Protein AF-A0A4P6PHB7-F1 (afdb_monomer_lite)

Foldseek 3Di:
DDDDDDDDDDPPPPPPPPVPDPAAAEEEDEDPPADDQPLLLVLLLSLLLQCCCCQLQVHHYDYVLVVGDDDDQQHFYWYWDADHPVQQFIWIWTAHDDPGTDGDGDGFHRPDSVSSNLSSNVSSVVVSPDPPDDDGDDAAAAAADDDDDFLVVLVNRLVRLVRHCSVPNDLVSLLSLLLSLLVNLQLCVPPPTSSSSNSLSSSLNSLSVQCVVPVLALSSLQSNLNSCLSVVVLVSSVVSNVSSVVSDDPDDDLCSVLSVCLSVLVLVVLLVCLQDPRPCNLVSLSSSLVSCQPPPDLVVLVVSQVSGPDRNLSRVNSLVSQLVSDDPVSVVVSVVSVVVSVVVVCVVCVLPDPPDPPVVNPD

Sequence (363 aa):
MTRILTTASIIISLNICCAALPQPVLLLDQQTDGPAIPLLQREIARQAVAQVFRDDLGYLCRDRALGAPAESPADLTVRFEFGQPSEHSLSVNLTGGPKGRETWNAVLETGNYLLLLEQACTEAANLATPRKSSGYPEKLPGQAAADSPRLTDLIDLLRTAHAEHLQNPSADSYALLIRGYAHLGQRCAHTWSASSKVYQARSLVYAQRFLREHPDSADALYLRAYALGLCGLHQLALNDLEAGKALQRKEPPSWMQPLECLLKFDTDALIETANSEHPQCVTAGLMAMMTLEYTPFDSRIFETYDRLNTKPDENLRVLALLNEAGGVRAMHKTTMEGLEQMKLMLRNDLLNHDLLPLRLQTY

Radius of gyration: 24.68 Å; chains: 1; bounding box: 93×58×70 Å

Structure (mmCIF, N/CA/C/O backbone):
data_AF-A0A4P6PHB7-F1
#
_entry.id   AF-A0A4P6PHB7-F1
#
loop_
_atom_site.group_PDB
_atom_site.id
_atom_site.type_symbol
_atom_site.label_atom_id
_atom_site.label_alt_id
_atom_site.label_comp_id
_atom_site.label_asym_id
_atom_site.label_entity_id
_atom_site.label_seq_id
_atom_site.pdbx_PDB_ins_code
_atom_site.Cartn_x
_atom_site.Cartn_y
_atom_site.Cartn_z
_atom_site.occupancy
_atom_site.B_iso_or_equiv
_atom_site.auth_seq_id
_atom_site.auth_comp_id
_atom_site.auth_asym_id
_atom_site.auth_atom_id
_atom_site.pdbx_PDB_model_num
ATOM 1 N N . MET A 1 1 ? -62.770 37.266 45.886 1.00 40.12 1 MET A N 1
ATOM 2 C CA . MET A 1 1 ? -62.736 37.521 44.430 1.00 40.12 1 MET A CA 1
ATOM 3 C C . MET A 1 1 ? -61.425 38.238 44.107 1.00 40.12 1 MET A C 1
ATOM 5 O O . MET A 1 1 ? -61.393 39.450 43.996 1.00 40.12 1 MET A O 1
ATOM 9 N N . THR A 1 2 ? -60.283 37.609 44.385 1.00 38.34 2 THR A N 1
ATOM 10 C CA . THR A 1 2 ? -59.498 36.709 43.509 1.00 38.34 2 THR A CA 1
ATOM 11 C C . THR A 1 2 ? -58.784 37.478 42.391 1.00 38.34 2 THR A C 1
ATOM 13 O O . THR A 1 2 ? -59.303 37.636 41.293 1.00 38.34 2 THR A O 1
ATOM 16 N N . ARG A 1 3 ? -57.583 37.973 42.722 1.00 34.91 3 ARG A N 1
ATOM 17 C CA . ARG A 1 3 ? -56.569 38.479 41.788 1.00 34.91 3 ARG A CA 1
ATOM 18 C C . ARG A 1 3 ? -55.841 37.281 41.171 1.00 34.91 3 ARG A C 1
ATOM 20 O O . ARG A 1 3 ? -55.340 36.443 41.913 1.00 34.91 3 ARG A O 1
ATOM 27 N N . ILE A 1 4 ? -55.771 37.222 39.845 1.00 38.28 4 ILE A N 1
ATOM 28 C CA . ILE A 1 4 ? -54.947 36.264 39.101 1.00 38.28 4 ILE A CA 1
ATOM 29 C C . ILE A 1 4 ? -53.644 36.987 38.747 1.00 38.28 4 ILE A C 1
ATOM 31 O O . ILE A 1 4 ? -53.646 37.927 37.958 1.00 38.28 4 ILE A O 1
ATOM 35 N N . LEU A 1 5 ? -52.549 36.579 39.388 1.00 34.53 5 LEU A N 1
ATOM 36 C CA . LEU A 1 5 ? -51.184 36.924 39.001 1.00 34.53 5 LEU A CA 1
ATOM 37 C C . LEU A 1 5 ? -50.714 35.860 38.005 1.00 34.53 5 LEU A C 1
ATOM 39 O O . LEU A 1 5 ? -50.552 34.698 38.365 1.00 34.53 5 LEU A O 1
ATOM 43 N N . THR A 1 6 ? -50.534 36.254 36.749 1.00 34.66 6 THR A N 1
ATOM 44 C CA . THR A 1 6 ? -49.901 35.452 35.698 1.00 34.66 6 THR A CA 1
ATOM 45 C C . THR A 1 6 ? -48.388 35.439 35.894 1.00 34.66 6 THR A C 1
ATOM 47 O O . THR A 1 6 ? -47.710 36.438 35.665 1.00 34.66 6 THR A O 1
ATOM 50 N N . THR A 1 7 ? -47.860 34.293 36.312 1.00 33.47 7 THR A N 1
ATOM 51 C CA . THR A 1 7 ? -46.433 33.962 36.327 1.00 33.47 7 THR A CA 1
ATOM 52 C C . THR A 1 7 ? -45.993 33.618 34.903 1.00 33.47 7 THR A C 1
ATOM 54 O O . THR A 1 7 ? -46.298 32.544 34.391 1.00 33.47 7 THR A O 1
ATOM 57 N N . ALA A 1 8 ? -45.293 34.538 34.239 1.00 31.09 8 ALA A N 1
ATOM 58 C CA . ALA A 1 8 ? -44.571 34.249 33.006 1.00 31.09 8 ALA A CA 1
ATOM 59 C C . ALA A 1 8 ? -43.215 33.625 33.370 1.00 31.09 8 ALA A C 1
ATOM 61 O O . ALA A 1 8 ? -42.299 34.322 33.805 1.00 31.09 8 ALA A O 1
ATOM 62 N N . SER A 1 9 ? -43.095 32.304 33.225 1.00 30.59 9 SER A N 1
ATOM 63 C CA . SER A 1 9 ? -41.809 31.611 33.303 1.00 30.59 9 SER A CA 1
ATOM 64 C C . SER A 1 9 ? -40.986 31.927 32.059 1.00 30.59 9 SER A C 1
ATOM 66 O O . SER A 1 9 ? -41.220 31.393 30.978 1.00 30.59 9 SER A O 1
ATOM 68 N N . ILE A 1 10 ? -40.006 32.806 32.232 1.00 30.11 10 ILE A N 1
ATOM 69 C CA . ILE A 1 10 ? -38.895 33.000 31.309 1.00 30.11 10 ILE A CA 1
ATOM 70 C C . ILE A 1 10 ? -38.017 31.739 31.394 1.00 30.11 10 ILE A C 1
ATOM 72 O O . ILE A 1 10 ? -37.286 31.545 32.363 1.00 30.11 10 ILE A O 1
ATOM 76 N N . ILE A 1 11 ? -38.104 30.862 30.392 1.00 31.72 11 ILE A N 1
ATOM 77 C CA . ILE A 1 11 ? -37.112 29.806 30.162 1.00 31.72 11 ILE A CA 1
ATOM 78 C C . ILE A 1 11 ? -35.935 30.479 29.452 1.00 31.72 11 ILE A C 1
ATOM 80 O O . ILE A 1 11 ? -35.955 30.681 28.241 1.00 31.72 11 ILE A O 1
ATOM 84 N N . ILE A 1 12 ? -34.919 30.878 30.219 1.00 31.94 12 ILE A N 1
ATOM 85 C CA . ILE A 1 12 ? -33.598 31.187 29.666 1.00 31.94 12 ILE A CA 1
ATOM 86 C C . ILE A 1 12 ? -33.004 29.853 29.214 1.00 31.94 12 ILE A C 1
ATOM 88 O O . ILE A 1 12 ? -32.558 29.048 30.031 1.00 31.94 12 ILE A O 1
ATOM 92 N N . SER A 1 13 ? -33.019 29.611 27.904 1.00 33.81 13 SER A N 1
ATOM 93 C CA . SER A 1 13 ? -32.174 28.614 27.253 1.00 33.81 13 SER A CA 1
ATOM 94 C C . SER A 1 13 ? -30.716 29.034 27.429 1.00 33.81 13 SER A C 1
ATOM 96 O O . SER A 1 13 ? -30.132 29.714 26.589 1.00 33.81 13 SER A O 1
ATOM 98 N N . LEU A 1 14 ? -30.127 28.648 28.559 1.00 32.50 14 LEU A N 1
ATOM 99 C CA . LEU A 1 14 ? -28.685 28.583 28.732 1.00 32.50 14 LEU A CA 1
ATOM 100 C C . LEU A 1 14 ? -28.171 27.489 27.785 1.00 32.50 14 LEU A C 1
ATOM 102 O O . LEU A 1 14 ? -28.025 26.331 28.168 1.00 32.50 14 LEU A O 1
ATOM 106 N N . ASN A 1 15 ? -27.906 27.870 26.532 1.00 35.28 15 ASN A N 1
ATOM 107 C CA . ASN A 1 15 ? -26.909 27.208 25.696 1.00 35.28 15 ASN A CA 1
ATOM 108 C C . ASN A 1 15 ? -25.568 27.390 26.409 1.00 35.28 15 ASN A C 1
ATOM 110 O O . ASN A 1 15 ? -24.796 28.303 26.118 1.00 35.28 15 ASN A O 1
ATOM 114 N N . ILE A 1 16 ? -25.326 26.556 27.419 1.00 36.53 16 ILE A N 1
ATOM 115 C CA . ILE A 1 16 ? -23.987 26.339 27.934 1.00 36.53 16 ILE A CA 1
ATOM 116 C C . ILE A 1 16 ? -23.240 25.764 26.741 1.00 36.53 16 ILE A C 1
ATOM 118 O O . ILE A 1 16 ? -23.482 24.627 26.339 1.00 36.53 16 ILE A O 1
ATOM 122 N N . CYS A 1 17 ? -22.376 26.580 26.140 1.00 32.56 17 CYS A N 1
ATOM 123 C CA . CYS A 1 17 ? -21.281 26.107 25.317 1.00 32.56 17 CYS A CA 1
ATOM 124 C C . CYS A 1 17 ? -20.461 25.156 26.196 1.00 32.56 17 CYS A C 1
ATOM 126 O O . CYS A 1 17 ? -19.497 25.570 26.837 1.00 32.56 17 CYS A O 1
ATOM 128 N N . CYS A 1 18 ? -20.878 23.892 26.289 1.00 35.22 18 CYS A N 1
ATOM 129 C CA . CYS A 1 18 ? -20.004 22.813 26.693 1.00 35.22 18 CYS A CA 1
ATOM 130 C C . CYS A 1 18 ? -18.879 22.857 25.671 1.00 35.22 18 CYS A C 1
ATOM 132 O O . CYS A 1 18 ? -19.067 22.427 24.535 1.00 35.22 18 CYS A O 1
ATOM 134 N N . ALA A 1 19 ? -17.757 23.476 26.041 1.00 41.97 19 ALA A N 1
ATOM 135 C CA . ALA A 1 19 ? -16.533 23.375 25.275 1.00 41.97 19 ALA A CA 1
ATOM 136 C C . ALA A 1 19 ? -16.352 21.885 24.997 1.00 41.97 19 ALA A C 1
ATOM 138 O O . ALA A 1 19 ? -16.271 21.100 25.947 1.00 41.97 19 ALA A O 1
ATOM 139 N N . ALA A 1 20 ? -16.448 21.498 23.721 1.00 53.69 20 ALA A N 1
ATOM 140 C CA . ALA A 1 20 ? -16.337 20.109 23.321 1.00 53.69 20 ALA A CA 1
ATOM 141 C C . ALA A 1 20 ? -15.050 19.590 23.955 1.00 53.69 20 ALA A C 1
ATOM 143 O O . ALA A 1 20 ? -13.974 20.140 23.704 1.00 53.69 20 ALA A O 1
ATOM 144 N N . LEU A 1 21 ? -15.180 18.621 24.866 1.00 53.44 21 LEU A N 1
ATOM 145 C CA . LEU A 1 21 ? -14.009 18.015 25.478 1.00 53.44 21 LEU A CA 1
ATOM 146 C C . LEU A 1 21 ? -13.101 17.559 24.330 1.00 53.44 21 LEU A C 1
ATOM 148 O O . LEU A 1 21 ? -13.623 17.007 23.353 1.00 53.44 21 LEU A O 1
ATOM 152 N N . PRO A 1 22 ? -11.788 17.837 24.398 1.00 64.19 22 PRO A N 1
ATOM 153 C CA . PRO A 1 22 ? -10.874 17.461 23.333 1.00 64.19 22 PRO A CA 1
ATOM 154 C C . PRO A 1 22 ? -11.062 15.972 23.050 1.00 64.19 22 PRO A C 1
ATOM 156 O O . PRO A 1 22 ? -11.022 15.152 23.972 1.00 64.19 22 PRO A O 1
ATOM 159 N N . GLN A 1 23 ? -11.363 15.642 21.792 1.00 65.44 23 GLN A N 1
ATOM 160 C CA . GLN A 1 23 ? -11.572 14.255 21.404 1.00 65.44 23 GLN A CA 1
ATOM 161 C C . GLN A 1 23 ? -10.286 13.477 21.702 1.00 65.44 23 GLN A C 1
ATOM 163 O O . GLN A 1 23 ? -9.207 13.957 21.341 1.00 65.44 23 GLN A O 1
ATOM 168 N N . PRO A 1 24 ? -10.371 12.312 22.366 1.00 67.00 24 PRO A N 1
ATOM 169 C CA . PRO A 1 24 ? -9.192 11.505 22.627 1.00 67.00 24 PRO A CA 1
ATOM 170 C C . PRO A 1 24 ? -8.552 11.121 21.294 1.00 67.00 24 PRO A C 1
ATOM 172 O O . PRO A 1 24 ? -9.220 10.597 20.399 1.00 67.00 24 PRO A O 1
ATOM 175 N N . VAL A 1 25 ? -7.259 11.393 21.163 1.00 76.50 25 VAL A N 1
ATOM 176 C CA . VAL A 1 25 ? -6.477 11.011 19.992 1.00 76.50 25 VAL A CA 1
ATOM 177 C C . VAL A 1 25 ? -5.800 9.676 20.285 1.00 76.50 25 VAL A C 1
ATOM 179 O O . VAL A 1 25 ? -5.267 9.455 21.372 1.00 76.50 25 VAL A O 1
ATOM 182 N N . LEU A 1 26 ? -5.849 8.761 19.322 1.00 78.25 26 LEU A N 1
ATOM 183 C CA . LEU A 1 26 ? -5.101 7.515 19.355 1.00 78.25 26 LEU A CA 1
ATOM 184 C C . LEU A 1 26 ? -3.686 7.770 18.835 1.00 78.25 26 LEU A C 1
ATOM 186 O O . LEU A 1 26 ? -3.511 8.057 17.651 1.00 78.25 26 LEU A O 1
ATOM 190 N N . LEU A 1 27 ? -2.676 7.619 19.685 1.00 78.69 27 LEU A N 1
ATOM 191 C CA . LEU A 1 27 ? -1.278 7.632 19.276 1.00 78.69 27 LEU A CA 1
ATOM 192 C C . LEU A 1 27 ? -0.792 6.199 19.052 1.00 78.69 27 LEU A C 1
ATOM 194 O O . LEU A 1 27 ? -0.760 5.382 19.972 1.00 78.69 27 LEU A O 1
ATOM 198 N N . LEU A 1 28 ? -0.372 5.902 17.826 1.00 78.38 28 LEU A N 1
ATOM 199 C CA . LEU A 1 28 ? 0.294 4.645 17.502 1.00 78.38 28 LEU A CA 1
ATOM 200 C C . LEU A 1 28 ? 1.796 4.816 17.738 1.00 78.38 28 LEU A C 1
ATOM 202 O O . LEU A 1 28 ? 2.489 5.390 16.890 1.00 78.38 28 LEU A O 1
ATOM 206 N N . ASP A 1 29 ? 2.287 4.332 18.877 1.00 76.62 29 ASP A N 1
ATOM 207 C CA . ASP A 1 29 ? 3.700 4.430 19.236 1.00 76.62 29 ASP A CA 1
ATOM 208 C C . ASP A 1 29 ? 4.457 3.148 18.865 1.00 76.62 29 ASP A C 1
ATOM 210 O O . ASP A 1 29 ? 3.932 2.036 18.958 1.00 76.62 29 ASP A O 1
ATOM 214 N N . GLN A 1 30 ? 5.706 3.305 18.430 1.00 67.38 30 GLN A N 1
ATOM 215 C CA . GLN A 1 30 ? 6.606 2.181 18.187 1.00 67.38 30 GLN A CA 1
ATOM 216 C C . GLN A 1 30 ? 7.539 2.053 19.387 1.00 67.38 30 GLN A C 1
ATOM 218 O O . GLN A 1 30 ? 8.432 2.880 19.562 1.00 67.38 30 GLN A O 1
ATOM 223 N N . GLN A 1 31 ? 7.375 0.992 20.176 1.00 62.97 31 GLN A N 1
ATOM 224 C CA . GLN A 1 31 ? 8.433 0.550 21.076 1.00 62.97 31 GLN A CA 1
ATOM 225 C C . GLN A 1 31 ? 9.232 -0.548 20.364 1.00 62.97 31 GLN A C 1
ATOM 227 O O . GLN A 1 31 ? 8.667 -1.497 19.824 1.00 62.97 31 GLN A O 1
ATOM 232 N N . THR A 1 32 ? 10.548 -0.365 20.279 1.00 60.12 32 THR A N 1
ATOM 233 C CA . THR A 1 32 ? 11.461 -1.216 19.496 1.00 60.12 32 THR A CA 1
ATOM 234 C C . THR A 1 32 ? 12.239 -2.211 20.350 1.00 60.12 32 THR A C 1
ATOM 236 O O . THR A 1 32 ? 13.193 -2.813 19.862 1.00 60.12 32 THR A O 1
ATOM 239 N N . ASP A 1 33 ? 11.862 -2.385 21.614 1.00 57.00 33 ASP A N 1
ATOM 240 C CA . ASP A 1 33 ? 12.540 -3.310 22.515 1.00 57.00 33 ASP A CA 1
ATOM 241 C C . ASP A 1 33 ? 12.060 -4.736 22.207 1.00 57.00 33 ASP A C 1
ATOM 243 O O . ASP A 1 33 ? 11.100 -5.229 22.792 1.00 57.00 33 ASP A O 1
ATOM 247 N N . GLY A 1 34 ? 12.674 -5.376 21.211 1.00 62.56 34 GLY A N 1
ATOM 248 C CA . GLY A 1 34 ? 12.302 -6.718 20.772 1.00 62.56 34 GLY A CA 1
ATOM 249 C C . GLY A 1 34 ? 13.158 -7.233 19.613 1.00 62.56 34 GLY A C 1
ATOM 250 O O . GLY A 1 34 ? 13.955 -6.487 19.037 1.00 62.56 34 GLY A O 1
ATOM 251 N N . PRO A 1 35 ? 13.032 -8.523 19.266 1.00 64.44 35 PRO A N 1
ATOM 252 C CA . PRO A 1 35 ? 13.722 -9.100 18.119 1.00 64.44 35 PRO A CA 1
ATOM 253 C C . PRO A 1 35 ? 13.310 -8.432 16.801 1.00 64.44 35 PRO A C 1
ATOM 255 O O . PRO A 1 35 ? 12.213 -7.890 16.663 1.00 64.44 35 PRO A O 1
ATOM 258 N N . ALA A 1 36 ? 14.197 -8.499 15.807 1.00 76.94 36 ALA A N 1
ATOM 259 C CA . ALA A 1 36 ? 13.991 -7.881 14.502 1.00 76.94 36 ALA A CA 1
ATOM 260 C C . ALA A 1 36 ? 12.892 -8.603 13.697 1.00 76.94 36 ALA A C 1
ATOM 262 O O . ALA A 1 36 ? 13.168 -9.514 12.919 1.00 76.94 36 ALA A O 1
ATOM 263 N N . ILE A 1 37 ? 11.639 -8.186 13.871 1.00 80.94 37 ILE A N 1
ATOM 264 C CA . ILE A 1 37 ? 10.527 -8.563 12.990 1.00 80.94 37 ILE A CA 1
ATOM 265 C C . ILE A 1 37 ? 10.564 -7.673 11.739 1.00 80.94 37 ILE A C 1
ATOM 267 O O . ILE A 1 37 ? 10.807 -6.465 11.860 1.00 80.94 37 ILE A O 1
ATOM 271 N N . PRO A 1 38 ? 10.313 -8.224 10.534 1.00 89.06 38 PRO A N 1
ATOM 272 C CA . PRO A 1 38 ? 10.188 -7.435 9.317 1.00 89.06 38 PRO A CA 1
ATOM 273 C C . PRO A 1 38 ? 9.238 -6.250 9.494 1.00 89.06 38 PRO A C 1
ATOM 275 O O . PRO A 1 38 ? 8.096 -6.399 9.930 1.00 89.06 38 PRO A O 1
ATOM 278 N N . LEU A 1 39 ? 9.698 -5.061 9.100 1.00 90.25 39 LEU A N 1
ATOM 279 C CA . LEU A 1 39 ? 8.968 -3.811 9.311 1.00 90.25 39 LEU A CA 1
ATOM 280 C C . LEU A 1 39 ? 7.526 -3.869 8.781 1.00 90.25 39 LEU A C 1
ATOM 282 O O . LEU A 1 39 ? 6.613 -3.415 9.458 1.00 90.25 39 LEU A O 1
ATOM 286 N N . LEU A 1 40 ? 7.300 -4.479 7.612 1.00 93.44 40 LEU A N 1
ATOM 287 C CA . LEU A 1 40 ? 5.956 -4.609 7.040 1.00 93.44 40 LEU A CA 1
ATOM 288 C C . LEU A 1 40 ? 5.001 -5.408 7.942 1.00 93.44 40 LEU A C 1
ATOM 290 O O . LEU A 1 40 ? 3.851 -5.016 8.089 1.00 93.44 40 LEU A O 1
ATOM 294 N N . GLN A 1 41 ? 5.464 -6.489 8.576 1.00 91.12 41 GLN A N 1
ATOM 295 C CA . GLN A 1 41 ? 4.635 -7.310 9.468 1.00 91.12 41 GLN A CA 1
ATOM 296 C C . GLN A 1 41 ? 4.203 -6.528 10.708 1.00 91.12 41 GLN A C 1
ATOM 298 O O . GLN A 1 41 ? 3.026 -6.531 11.071 1.00 91.12 41 GLN A O 1
ATOM 303 N N . ARG A 1 42 ? 5.142 -5.787 11.306 1.00 89.00 42 ARG A N 1
ATOM 304 C CA . ARG A 1 42 ? 4.844 -4.845 12.390 1.00 89.00 42 ARG A CA 1
ATOM 305 C C . ARG A 1 42 ? 3.788 -3.828 11.963 1.00 89.00 42 ARG A C 1
ATOM 307 O O . ARG A 1 42 ? 2.842 -3.568 12.706 1.00 89.00 42 ARG A O 1
ATOM 314 N N . GLU A 1 43 ? 3.948 -3.257 10.773 1.00 92.94 43 GLU A N 1
ATOM 315 C CA . GLU A 1 43 ? 3.024 -2.247 10.273 1.00 92.94 43 GLU A CA 1
ATOM 316 C C . GLU A 1 43 ? 1.637 -2.812 9.949 1.00 92.94 43 GLU A C 1
ATOM 318 O O . GLU A 1 43 ? 0.656 -2.132 10.230 1.00 92.94 43 GLU A O 1
ATOM 323 N N . ILE A 1 44 ? 1.515 -4.050 9.456 1.00 93.81 44 ILE A N 1
ATOM 324 C CA . ILE A 1 44 ? 0.213 -4.702 9.211 1.00 93.81 44 ILE A CA 1
ATOM 325 C C . ILE A 1 44 ? -0.629 -4.718 10.485 1.00 93.81 44 ILE A C 1
ATOM 327 O O . ILE A 1 44 ? -1.756 -4.225 10.490 1.00 93.81 44 ILE A O 1
ATOM 331 N N . ALA A 1 45 ? -0.074 -5.221 11.584 1.00 89.69 45 ALA A N 1
ATOM 332 C CA . ALA A 1 45 ? -0.825 -5.309 12.825 1.00 89.69 45 ALA A CA 1
ATOM 333 C C . ALA A 1 45 ? -1.141 -3.934 13.425 1.00 89.69 45 ALA A C 1
ATOM 335 O O . ALA A 1 45 ? -2.250 -3.695 13.906 1.00 89.69 45 ALA A O 1
ATOM 336 N N . ARG A 1 46 ? -0.192 -2.996 13.338 1.00 90.50 46 ARG A N 1
ATOM 337 C CA . ARG A 1 46 ? -0.400 -1.625 13.805 1.00 90.50 46 ARG A CA 1
ATOM 338 C C . ARG A 1 46 ? -1.503 -0.913 13.033 1.00 90.50 46 ARG A C 1
ATOM 340 O O . ARG A 1 46 ? -2.352 -0.262 13.641 1.00 90.50 46 ARG A O 1
ATOM 347 N N . GLN A 1 47 ? -1.511 -1.054 11.710 1.00 94.19 47 GLN A N 1
ATOM 348 C CA . GLN A 1 47 ? -2.528 -0.445 10.859 1.00 94.19 47 GLN A CA 1
ATOM 349 C C . GLN A 1 47 ? -3.886 -1.140 10.981 1.00 94.19 47 GLN A C 1
ATOM 351 O O . GLN A 1 47 ? -4.894 -0.448 10.894 1.00 94.19 47 GLN A O 1
ATOM 356 N N . ALA A 1 48 ? -3.940 -2.445 11.269 1.00 93.44 48 ALA A N 1
ATOM 357 C CA . ALA A 1 48 ? -5.197 -3.136 11.565 1.00 93.44 48 ALA A CA 1
ATOM 358 C C . ALA A 1 48 ? -5.905 -2.527 12.783 1.00 93.44 48 ALA A C 1
ATOM 360 O O . ALA A 1 48 ? -7.084 -2.181 12.710 1.00 93.44 48 ALA A O 1
ATOM 361 N N . VAL A 1 49 ? -5.163 -2.302 13.873 1.00 89.56 49 VAL A N 1
ATOM 362 C CA . VAL A 1 49 ? -5.687 -1.629 15.071 1.00 89.56 49 VAL A CA 1
ATOM 363 C C . VAL A 1 49 ? -6.079 -0.187 14.751 1.00 89.56 49 VAL A C 1
ATOM 365 O O . VAL A 1 49 ? -7.206 0.219 15.021 1.00 89.56 49 VAL A O 1
ATOM 368 N N . ALA A 1 50 ? -5.182 0.579 14.123 1.00 90.31 50 ALA A N 1
ATOM 369 C CA . ALA A 1 50 ? -5.438 1.972 13.754 1.00 90.31 50 ALA A CA 1
ATOM 370 C C . ALA A 1 50 ? -6.721 2.143 12.935 1.00 90.31 50 ALA A C 1
ATOM 372 O O . ALA A 1 50 ? -7.496 3.068 13.169 1.00 90.31 50 ALA A O 1
ATOM 373 N N . GLN A 1 51 ? -6.938 1.246 11.975 1.00 92.06 51 GLN A N 1
ATOM 374 C CA . GLN A 1 51 ? -8.088 1.297 11.094 1.00 92.06 51 GLN A CA 1
ATOM 375 C C . GLN A 1 51 ? -9.386 1.030 11.848 1.00 92.06 51 GLN A C 1
ATOM 377 O O . GLN A 1 51 ? -10.353 1.740 11.618 1.00 92.06 51 GLN A O 1
ATOM 382 N N . VAL A 1 52 ? -9.414 0.078 12.780 1.00 90.56 52 VAL A N 1
ATOM 383 C CA . VAL A 1 52 ? -10.607 -0.162 13.604 1.00 90.56 52 VAL A CA 1
ATOM 384 C C . VAL A 1 52 ? -10.926 1.042 14.488 1.00 90.56 52 VAL A C 1
ATOM 386 O O . VAL A 1 52 ? -12.061 1.515 14.520 1.00 90.56 52 VAL A O 1
ATOM 389 N N . PHE A 1 53 ? -9.923 1.595 15.172 1.00 86.38 53 PHE A N 1
ATOM 390 C CA . PHE A 1 53 ? -10.135 2.770 16.017 1.00 86.38 53 PHE A CA 1
ATOM 391 C C . PHE A 1 53 ? -10.639 3.975 15.225 1.00 86.38 53 PHE A C 1
ATOM 393 O O . PHE A 1 53 ? -11.538 4.680 15.681 1.00 86.38 53 PHE A O 1
ATOM 400 N N . ARG A 1 54 ? -10.083 4.206 14.036 1.00 88.75 54 ARG A N 1
ATOM 401 C CA . ARG A 1 54 ? -10.501 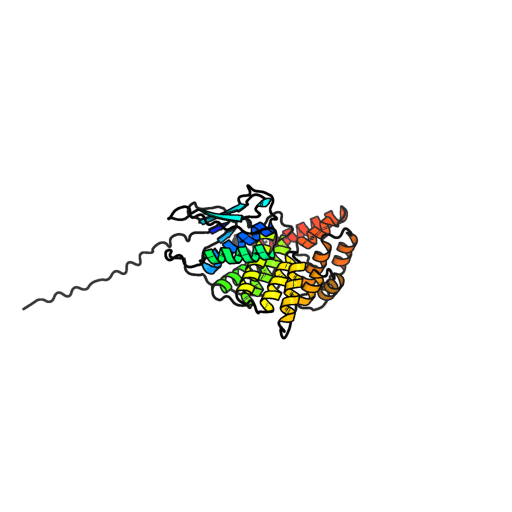5.307 13.171 1.00 88.75 54 ARG A CA 1
ATOM 402 C C . ARG A 1 54 ? -11.873 5.063 12.552 1.00 88.75 54 ARG A C 1
ATOM 404 O O . ARG A 1 54 ? -12.745 5.921 12.655 1.00 88.75 54 ARG A O 1
ATOM 411 N N . ASP A 1 55 ? -12.052 3.919 11.904 1.00 89.25 55 ASP A N 1
ATOM 412 C CA . ASP A 1 55 ? -13.169 3.693 10.991 1.00 89.25 55 ASP A CA 1
ATOM 413 C C . ASP A 1 55 ? -14.428 3.207 11.721 1.00 89.25 55 ASP A C 1
ATOM 415 O O . ASP A 1 55 ? -15.545 3.613 11.376 1.00 89.25 55 ASP A O 1
ATOM 419 N N . ASP A 1 56 ? -14.245 2.401 12.770 1.00 87.12 56 ASP A N 1
ATOM 420 C CA . ASP A 1 56 ? -15.347 1.768 13.499 1.00 87.12 56 ASP A CA 1
ATOM 421 C C . ASP A 1 56 ? -15.668 2.514 14.800 1.00 87.12 56 ASP A C 1
ATOM 423 O O . ASP A 1 56 ? -16.833 2.619 15.181 1.00 87.12 56 ASP A O 1
ATOM 427 N N . LEU A 1 57 ? -14.649 3.071 15.465 1.00 83.31 57 LEU A N 1
ATOM 428 C CA . LEU A 1 57 ? -14.799 3.757 16.755 1.00 83.31 57 LEU A CA 1
ATOM 429 C C . LEU A 1 57 ? -14.720 5.293 16.669 1.00 83.31 57 LEU A C 1
ATOM 431 O O . LEU A 1 57 ? -14.931 5.969 17.676 1.00 83.31 57 LEU A O 1
ATOM 435 N N . GLY A 1 58 ? -14.426 5.853 15.491 1.00 81.94 58 GLY A N 1
ATOM 436 C CA . GLY A 1 58 ? -14.425 7.301 15.250 1.00 81.94 58 GLY A CA 1
ATOM 437 C C . GLY A 1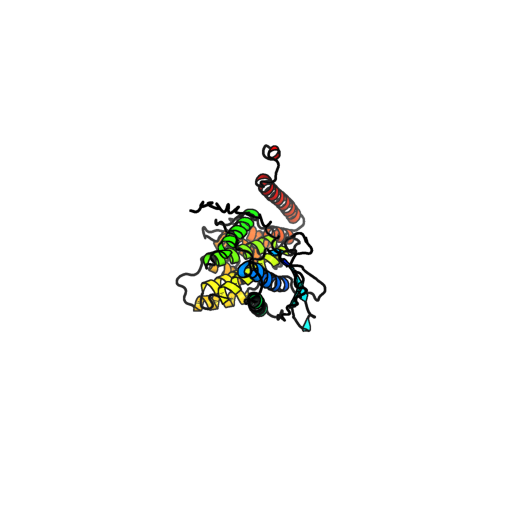 58 ? -13.276 8.074 15.908 1.00 81.94 58 GLY A C 1
ATOM 438 O O . GLY A 1 58 ? -13.365 9.292 16.049 1.00 81.94 58 GLY A O 1
ATOM 439 N N . TYR A 1 59 ? -12.198 7.407 16.330 1.00 82.38 59 TYR A N 1
ATOM 440 C CA . TYR A 1 59 ? -11.045 8.085 16.925 1.00 82.38 59 TYR A CA 1
ATOM 441 C C . TYR A 1 59 ? -10.211 8.813 15.874 1.00 82.38 59 TYR A C 1
ATOM 443 O O . TYR A 1 59 ? -9.879 8.278 14.812 1.00 82.38 59 TYR A O 1
ATOM 451 N N . LEU A 1 60 ? -9.735 10.002 16.239 1.00 82.50 60 LEU A N 1
ATOM 452 C CA . LEU A 1 60 ? -8.625 10.628 15.534 1.00 82.50 60 LEU A CA 1
ATOM 453 C C . LEU A 1 60 ? -7.364 9.802 15.783 1.00 82.50 60 LEU A C 1
ATOM 455 O O . LEU A 1 60 ? -6.938 9.652 16.922 1.00 82.50 60 LEU A O 1
ATOM 459 N N . CYS A 1 61 ? -6.759 9.272 14.725 1.00 86.25 61 CYS A N 1
ATOM 460 C CA . CYS A 1 61 ? -5.546 8.466 14.831 1.00 86.25 61 CYS A CA 1
ATOM 461 C C . CYS A 1 61 ? -4.327 9.256 14.352 1.00 86.25 61 CYS A C 1
ATOM 463 O O . CYS A 1 61 ? -4.302 9.764 13.229 1.00 86.25 61 CYS A O 1
ATOM 465 N N . ARG A 1 62 ? -3.294 9.322 15.193 1.00 85.44 62 ARG A N 1
ATOM 466 C CA . ARG A 1 62 ? -1.975 9.870 14.878 1.00 85.44 62 ARG A CA 1
ATOM 467 C C . ARG A 1 62 ? -0.955 8.750 14.795 1.00 85.44 62 ARG A C 1
ATOM 469 O O . ARG A 1 62 ? -0.891 7.849 15.630 1.00 85.44 62 ARG A O 1
ATOM 476 N N . ASP A 1 63 ? -0.137 8.834 13.760 1.00 87.62 63 ASP A N 1
ATOM 477 C CA . ASP A 1 63 ? 0.804 7.792 13.399 1.00 87.62 63 ASP A CA 1
ATOM 478 C C . ASP A 1 63 ? 2.237 8.322 13.511 1.00 87.62 63 ASP A C 1
ATOM 480 O O . ASP A 1 63 ? 2.693 9.093 12.664 1.00 87.62 63 ASP A O 1
ATOM 484 N N . ARG A 1 64 ? 2.956 7.903 14.559 1.00 86.31 64 ARG A N 1
ATOM 485 C CA . ARG A 1 64 ? 4.330 8.359 14.800 1.00 86.31 64 ARG A CA 1
ATOM 486 C C . ARG A 1 64 ? 5.297 7.921 13.698 1.00 86.31 64 ARG A C 1
ATOM 488 O O . ARG A 1 64 ? 6.232 8.652 13.386 1.00 86.31 64 ARG A O 1
ATOM 495 N N . ALA A 1 65 ? 5.054 6.774 13.061 1.00 85.25 65 ALA A N 1
ATOM 496 C CA . ALA A 1 65 ? 5.870 6.303 11.942 1.00 85.25 65 ALA A CA 1
ATOM 497 C C . ALA A 1 65 ? 5.700 7.174 10.682 1.00 85.25 65 ALA A C 1
ATOM 499 O O . ALA A 1 65 ? 6.548 7.131 9.794 1.00 85.25 65 ALA A O 1
ATOM 500 N N . LEU A 1 66 ? 4.640 7.992 10.630 1.00 86.06 66 LEU A N 1
ATOM 501 C CA . LEU A 1 66 ? 4.423 9.035 9.623 1.00 86.06 66 LEU A CA 1
ATOM 502 C C . LEU A 1 66 ? 4.876 10.431 10.088 1.00 86.06 66 LEU A C 1
ATOM 504 O O . LEU A 1 66 ? 4.537 11.423 9.449 1.00 86.06 66 LEU A O 1
ATOM 508 N N . GLY A 1 67 ? 5.620 10.529 11.194 1.00 82.69 67 GLY A N 1
ATOM 509 C CA . GLY A 1 67 ? 6.138 11.797 11.711 1.00 82.69 67 GLY A CA 1
ATOM 510 C C . GLY A 1 67 ? 5.119 12.638 12.485 1.00 82.69 67 GLY A C 1
ATOM 511 O O . GLY A 1 67 ? 5.378 13.814 12.732 1.00 82.69 67 GLY A O 1
ATOM 512 N N . ALA A 1 68 ? 3.971 12.072 12.880 1.00 81.50 68 ALA A N 1
ATOM 513 C CA . ALA A 1 68 ? 3.030 12.791 13.735 1.00 81.50 68 ALA A CA 1
ATOM 514 C C . ALA A 1 68 ? 3.682 13.109 15.101 1.00 81.50 68 ALA A C 1
ATOM 516 O O . ALA A 1 68 ? 4.290 12.213 15.700 1.00 81.50 68 ALA A O 1
ATOM 517 N N . PRO A 1 69 ? 3.567 14.352 15.608 1.00 77.81 69 PRO A N 1
ATOM 518 C CA . PRO A 1 69 ? 4.154 14.729 16.888 1.00 77.81 69 PRO A CA 1
ATOM 519 C C . PRO A 1 69 ? 3.476 13.976 18.039 1.00 77.81 69 PRO A C 1
ATOM 521 O O . PRO A 1 69 ? 2.264 13.744 18.020 1.00 77.81 69 PRO A O 1
ATOM 524 N N . ALA A 1 70 ? 4.269 13.602 19.044 1.00 66.56 70 ALA A N 1
ATOM 525 C CA . ALA A 1 70 ? 3.775 13.008 20.282 1.00 66.56 70 ALA A CA 1
ATOM 526 C C . ALA A 1 70 ? 3.300 14.127 21.215 1.00 66.56 70 ALA A C 1
ATOM 528 O O . ALA A 1 70 ? 4.132 14.907 21.670 1.00 66.56 70 ALA A O 1
ATOM 529 N N . GLU A 1 71 ? 2.001 14.229 21.504 1.00 67.44 71 GLU A N 1
ATOM 530 C CA . GLU A 1 71 ? 1.477 15.280 22.386 1.00 67.44 71 GLU A CA 1
ATOM 531 C C . GLU A 1 71 ? 0.280 14.808 23.223 1.00 67.44 71 GLU A C 1
ATOM 533 O O . GLU A 1 71 ? -0.413 13.880 22.850 1.00 67.44 71 GLU A O 1
ATOM 538 N N . SER A 1 72 ? 0.065 15.498 24.348 1.00 62.91 72 SER A N 1
ATOM 539 C CA . SER A 1 72 ? -0.981 15.338 25.372 1.00 62.91 72 SER A CA 1
ATOM 540 C C . SER A 1 72 ? -0.998 14.024 26.190 1.00 62.91 72 SER A C 1
ATOM 542 O O . SER A 1 72 ? -1.246 12.946 25.659 1.00 62.91 72 SER A O 1
ATOM 544 N N . PRO A 1 73 ? -0.868 14.085 27.535 1.00 60.16 73 PRO A N 1
ATOM 545 C CA . PRO A 1 73 ? -1.047 12.921 28.417 1.00 60.16 73 PRO A CA 1
ATOM 546 C C . PRO A 1 73 ? -2.488 12.371 28.450 1.00 60.16 73 PRO A C 1
ATOM 548 O O . PRO A 1 73 ? -2.737 11.366 29.114 1.00 60.16 73 PRO A O 1
ATOM 551 N N . ALA A 1 74 ? -3.439 13.026 27.772 1.00 61.06 74 ALA A N 1
ATOM 552 C CA . ALA A 1 74 ? -4.819 12.563 27.634 1.00 61.06 74 ALA A CA 1
ATOM 553 C C . ALA A 1 74 ? -5.029 11.575 26.466 1.00 61.06 74 ALA A C 1
ATOM 555 O O . ALA A 1 74 ? -6.109 10.990 26.366 1.00 61.06 74 ALA A O 1
ATOM 556 N N . ASP A 1 75 ? -4.025 11.385 25.608 1.00 68.81 75 ASP A N 1
ATOM 557 C CA . ASP A 1 75 ? -4.136 10.554 24.410 1.00 68.81 75 ASP A CA 1
ATOM 558 C C . ASP A 1 75 ? -4.104 9.055 24.742 1.00 68.81 75 ASP A C 1
ATOM 560 O O . ASP A 1 75 ? -3.413 8.592 25.657 1.00 68.81 75 ASP A O 1
ATOM 564 N N . LEU A 1 76 ? -4.861 8.269 23.974 1.00 72.06 76 LEU A N 1
ATOM 565 C CA . LEU A 1 76 ? -4.827 6.815 24.053 1.00 72.06 76 LEU A CA 1
ATOM 566 C C . LEU A 1 76 ? -3.598 6.328 23.285 1.00 72.06 76 LEU A C 1
ATOM 568 O O . LEU A 1 76 ? -3.555 6.389 22.061 1.00 72.06 76 LEU A O 1
ATOM 572 N N . THR A 1 77 ? -2.589 5.838 23.994 1.00 74.19 77 THR A N 1
ATOM 573 C CA . THR A 1 77 ? -1.377 5.301 23.372 1.00 74.19 77 THR A CA 1
ATOM 574 C C . THR A 1 77 ? -1.513 3.800 23.172 1.00 74.19 77 THR A C 1
ATOM 576 O O . THR A 1 77 ? -1.653 3.051 24.142 1.00 74.19 77 THR A O 1
ATOM 579 N N . VAL A 1 78 ? -1.416 3.356 21.921 1.00 73.44 78 VAL A N 1
ATOM 580 C CA . VAL A 1 78 ? -1.282 1.940 21.575 1.00 73.44 78 VAL A CA 1
ATOM 581 C C . VAL A 1 78 ? 0.196 1.602 21.517 1.00 73.44 78 VAL A C 1
ATOM 583 O O . VAL A 1 78 ? 0.921 2.136 20.674 1.00 73.44 78 VAL A O 1
ATOM 586 N N . ARG A 1 79 ? 0.642 0.719 22.409 1.00 76.62 79 ARG A N 1
ATOM 587 C CA . ARG A 1 79 ? 2.003 0.186 22.401 1.00 76.62 79 ARG A CA 1
ATOM 588 C C . ARG A 1 79 ? 2.004 -1.230 21.871 1.00 76.62 79 ARG A C 1
ATOM 590 O O . ARG A 1 79 ? 1.236 -2.070 22.324 1.00 76.62 79 ARG A O 1
ATOM 597 N N . PHE A 1 80 ? 2.910 -1.476 20.943 1.00 73.25 80 PHE A N 1
ATOM 598 C CA . PHE A 1 80 ? 3.125 -2.777 20.339 1.00 73.25 80 PHE A CA 1
ATOM 599 C C . PHE A 1 80 ? 4.361 -3.398 20.980 1.00 73.25 80 PHE A C 1
ATOM 601 O O . PHE A 1 80 ? 5.455 -2.851 20.858 1.00 73.25 80 PHE A O 1
ATOM 608 N N . GLU A 1 81 ? 4.168 -4.505 21.688 1.00 74.69 81 GLU A N 1
ATOM 609 C CA . GLU A 1 81 ? 5.237 -5.296 22.287 1.00 74.69 81 GLU A CA 1
ATOM 610 C C . GLU A 1 81 ? 5.402 -6.574 21.469 1.00 74.69 81 GLU A C 1
ATOM 612 O O . GLU A 1 81 ? 4.470 -7.365 21.303 1.00 74.69 81 GLU A O 1
ATOM 617 N N . PHE A 1 82 ? 6.598 -6.759 20.924 1.00 69.44 82 PHE A N 1
ATOM 618 C CA . PHE A 1 82 ? 6.930 -7.920 20.115 1.00 69.44 82 PHE A CA 1
ATOM 619 C C . PHE A 1 82 ? 7.622 -8.959 20.992 1.00 69.44 82 PHE A C 1
ATOM 621 O O . PHE A 1 82 ? 8.653 -8.675 21.604 1.00 69.44 82 PHE A O 1
ATOM 628 N N . GLY A 1 83 ? 7.031 -10.153 21.062 1.00 68.06 83 GLY A N 1
ATOM 629 C CA . GLY A 1 83 ? 7.585 -11.285 21.799 1.00 68.06 83 GLY A CA 1
ATOM 630 C C . GLY A 1 83 ? 8.901 -11.784 21.200 1.00 68.06 83 GLY A C 1
ATOM 631 O O . GLY A 1 83 ? 9.366 -11.301 20.167 1.00 68.06 83 GLY A O 1
ATOM 632 N N . GLN A 1 84 ? 9.511 -12.774 21.853 1.00 68.31 84 GLN A N 1
ATOM 633 C CA . GLN A 1 84 ? 10.736 -13.414 21.362 1.00 68.31 84 GLN A CA 1
ATOM 634 C C . GLN A 1 84 ? 10.522 -14.025 19.961 1.00 68.31 84 GLN A C 1
ATOM 636 O O . GLN A 1 84 ? 9.402 -14.429 19.638 1.00 68.31 84 GLN A O 1
ATOM 641 N N . PRO A 1 85 ? 11.577 -14.155 19.125 1.00 58.81 85 PRO A N 1
ATOM 642 C CA . PRO A 1 85 ? 11.427 -14.618 17.743 1.00 58.81 85 PRO A CA 1
ATOM 643 C C . PRO A 1 85 ? 10.756 -15.991 17.642 1.00 58.81 85 PRO A C 1
ATOM 645 O O . PRO A 1 85 ? 10.061 -16.255 16.673 1.00 58.81 85 PRO A O 1
ATOM 648 N N . SER A 1 86 ? 10.953 -16.853 18.645 1.00 58.88 86 SER A N 1
ATOM 649 C CA . SER A 1 86 ? 10.375 -18.198 18.711 1.00 58.88 86 SER A CA 1
ATOM 650 C C . SER A 1 86 ? 8.869 -18.222 18.963 1.00 58.88 86 SER A C 1
ATOM 652 O O . SER A 1 86 ? 8.225 -19.217 18.656 1.00 58.88 86 SER A O 1
ATOM 654 N N . GLU A 1 87 ? 8.315 -17.163 19.552 1.00 63.97 87 GLU A N 1
ATOM 655 C CA . GLU A 1 87 ? 6.891 -17.085 19.896 1.00 63.97 87 GLU A CA 1
ATOM 656 C C . GLU A 1 87 ? 6.089 -16.354 18.822 1.00 63.97 87 GLU A C 1
ATOM 658 O O . GLU A 1 87 ? 4.866 -16.453 18.802 1.00 63.97 87 GLU A O 1
ATOM 663 N N . HIS A 1 88 ? 6.772 -15.641 17.915 1.00 63.19 88 HIS A N 1
ATOM 664 C CA . HIS A 1 88 ? 6.190 -14.913 16.788 1.00 63.19 88 HIS A CA 1
ATOM 665 C C . HIS A 1 88 ? 5.044 -13.956 17.149 1.00 63.19 88 HIS A C 1
ATOM 667 O O . HIS A 1 88 ? 4.430 -13.430 16.229 1.00 63.19 88 HIS A O 1
ATOM 673 N N . SER A 1 89 ? 4.810 -13.690 18.437 1.00 66.12 89 SER A N 1
ATOM 674 C CA . SER A 1 89 ? 3.618 -13.059 18.992 1.00 66.12 89 SER A CA 1
ATOM 675 C C . SER A 1 89 ? 3.730 -11.540 19.072 1.00 66.12 89 SER A C 1
ATOM 677 O O . SER A 1 89 ? 4.769 -11.006 19.466 1.00 66.12 89 SER A O 1
ATOM 679 N N . LEU A 1 90 ? 2.628 -10.841 18.805 1.00 64.69 90 LEU A N 1
ATOM 680 C CA . LEU A 1 90 ? 2.503 -9.396 18.990 1.00 64.69 90 LEU A CA 1
ATOM 681 C C . LEU A 1 90 ? 1.425 -9.057 20.020 1.00 64.69 90 LEU A C 1
ATOM 683 O O . LEU A 1 90 ? 0.246 -9.221 19.720 1.00 64.69 90 LEU A O 1
ATOM 687 N N . SER A 1 91 ? 1.831 -8.506 21.167 1.00 67.50 91 SER A N 1
ATOM 688 C CA . SER A 1 91 ? 0.927 -7.929 22.167 1.00 67.50 91 SER A CA 1
ATOM 689 C C . SER A 1 91 ? 0.704 -6.437 21.905 1.00 67.50 91 SER A C 1
ATOM 691 O O . SER A 1 91 ? 1.603 -5.711 21.476 1.00 67.50 91 SER A O 1
ATOM 693 N N . VAL A 1 92 ? -0.512 -5.957 22.155 1.00 65.00 92 VAL A N 1
ATOM 694 C CA . VAL A 1 92 ? -0.934 -4.591 21.835 1.00 65.00 92 VAL A CA 1
ATOM 695 C C . VAL A 1 92 ? -1.571 -3.962 23.069 1.00 65.00 92 VAL A C 1
ATOM 697 O O . VAL A 1 92 ? -2.776 -4.021 23.303 1.00 65.00 92 VAL A O 1
ATOM 700 N N . ASN A 1 93 ? -0.739 -3.306 23.864 1.00 67.75 93 ASN A N 1
ATOM 701 C CA . ASN A 1 93 ? -1.143 -2.662 25.099 1.00 67.75 93 ASN A CA 1
ATOM 702 C C . ASN A 1 93 ? -1.800 -1.302 24.821 1.00 67.75 93 ASN A C 1
ATOM 704 O O . ASN A 1 93 ? -1.151 -0.384 24.317 1.00 67.75 93 ASN A O 1
ATOM 708 N N . LEU A 1 94 ? -3.060 -1.132 25.225 1.00 67.25 94 LEU A N 1
ATOM 709 C CA . LEU A 1 94 ? -3.738 0.163 25.200 1.00 67.25 94 LEU A CA 1
ATOM 710 C C . LEU A 1 94 ? -3.505 0.881 26.540 1.00 67.25 94 LEU A C 1
ATOM 712 O O . LEU A 1 94 ? -3.921 0.450 27.613 1.00 67.25 94 LEU A O 1
ATOM 716 N N . THR A 1 95 ? -2.776 1.990 26.502 1.00 67.50 95 THR A N 1
ATOM 717 C CA . THR A 1 95 ? -2.431 2.781 27.690 1.00 67.50 95 THR A CA 1
ATOM 718 C C . THR A 1 95 ? -2.991 4.190 27.555 1.00 67.50 95 THR A C 1
ATOM 720 O O . THR A 1 95 ? -2.639 4.898 26.621 1.00 67.50 95 THR A O 1
ATOM 723 N N . GLY A 1 96 ? -3.860 4.609 28.477 1.00 65.00 96 GLY A N 1
ATOM 724 C CA . GLY A 1 96 ? -4.445 5.956 28.487 1.00 65.00 96 GLY A CA 1
ATOM 725 C C . GLY A 1 96 ? -5.962 5.945 28.686 1.00 65.00 96 GLY A C 1
ATOM 726 O O . GLY A 1 96 ? -6.599 4.897 28.633 1.00 65.00 96 GLY A O 1
ATOM 727 N N . GLY A 1 97 ? -6.538 7.121 28.938 1.00 61.53 97 GLY A N 1
ATOM 728 C CA . GLY A 1 97 ? -7.973 7.308 29.174 1.00 61.53 97 GLY A CA 1
ATOM 729 C C . GLY A 1 97 ? -8.383 7.398 30.658 1.00 61.53 97 GLY A C 1
ATOM 730 O O . GLY A 1 97 ? -7.660 6.956 31.553 1.00 61.53 97 GLY A O 1
ATOM 731 N N . PRO A 1 98 ? -9.569 7.969 30.952 1.00 54.53 98 PRO A N 1
ATOM 732 C CA . PRO A 1 98 ? -9.995 8.334 32.310 1.00 54.53 98 PRO A CA 1
ATOM 733 C C . PRO A 1 98 ? -10.254 7.150 33.258 1.00 54.53 98 PRO A C 1
ATOM 735 O O . PRO A 1 98 ? -10.441 7.366 34.453 1.00 54.53 98 PRO A O 1
ATOM 738 N N . LYS A 1 99 ? -10.288 5.908 32.756 1.00 57.62 99 LYS A N 1
ATOM 739 C CA . LYS A 1 99 ? -10.626 4.700 33.535 1.00 57.62 99 LYS A CA 1
ATOM 740 C C . LYS A 1 99 ? -9.437 3.769 33.823 1.00 57.62 99 LYS A C 1
ATOM 742 O O . LYS A 1 99 ? -9.645 2.685 34.359 1.00 57.62 99 LYS A O 1
ATOM 747 N N . GLY A 1 100 ? -8.205 4.202 33.549 1.00 58.12 100 GLY A N 1
ATOM 748 C CA . GLY A 1 100 ? -6.998 3.416 33.823 1.00 58.12 100 GLY A CA 1
ATOM 749 C C . GLY A 1 100 ? -6.570 2.504 32.669 1.00 58.12 100 GLY A C 1
ATOM 750 O O . GLY A 1 100 ? -7.209 2.447 31.624 1.00 58.12 100 GLY A O 1
ATOM 751 N N . ARG A 1 101 ? -5.420 1.845 32.860 1.00 60.91 101 ARG A N 1
ATOM 752 C CA . ARG A 1 101 ? -4.716 1.018 31.868 1.00 60.91 101 ARG A CA 1
ATOM 753 C C . ARG A 1 101 ? -5.545 -0.212 31.514 1.00 60.91 101 ARG A C 1
ATOM 755 O O . ARG A 1 101 ? -5.764 -1.058 32.377 1.00 60.91 101 ARG A O 1
ATOM 762 N N . GLU A 1 102 ? -5.955 -0.329 30.258 1.00 63.88 102 GLU A N 1
ATOM 763 C CA . GLU A 1 102 ? -6.613 -1.530 29.765 1.00 63.88 102 GLU A CA 1
ATOM 764 C C . GLU A 1 102 ? -5.684 -2.277 28.812 1.00 63.88 102 GLU A C 1
ATOM 766 O O . GLU A 1 102 ? -5.463 -1.877 27.675 1.00 63.88 102 GLU A O 1
ATOM 771 N N . THR A 1 103 ? -5.115 -3.380 29.282 1.00 64.75 103 THR A N 1
ATOM 772 C CA . THR A 1 103 ? -4.249 -4.203 28.443 1.00 64.75 103 THR A CA 1
ATOM 773 C C . THR A 1 103 ? -5.098 -5.127 27.580 1.00 64.75 103 THR A C 1
ATOM 775 O O . THR A 1 103 ? -5.804 -5.994 28.094 1.00 64.75 103 THR A O 1
ATOM 778 N N . TRP A 1 104 ? -4.996 -4.959 26.264 1.00 69.19 104 TRP A N 1
ATOM 779 C CA . TRP A 1 104 ? -5.414 -5.968 25.306 1.00 69.19 104 TRP A CA 1
ATOM 780 C C . TRP A 1 104 ? -4.189 -6.796 24.902 1.00 69.19 104 TRP A C 1
ATOM 782 O O . TRP A 1 104 ? -3.095 -6.270 24.735 1.00 69.19 104 TRP A O 1
ATOM 792 N N . ASN A 1 105 ? -4.348 -8.110 24.805 1.00 72.81 105 ASN A N 1
ATOM 793 C CA . ASN A 1 105 ? -3.278 -9.011 24.397 1.00 72.81 105 ASN A CA 1
ATOM 794 C C . ASN A 1 105 ? -3.829 -9.900 23.289 1.00 72.81 105 ASN A C 1
ATOM 796 O O . ASN A 1 105 ? -4.606 -10.809 23.572 1.00 72.81 105 ASN A O 1
ATOM 800 N N . ALA A 1 106 ? -3.427 -9.637 22.050 1.00 77.44 106 ALA A N 1
ATOM 801 C CA . ALA A 1 106 ? -3.479 -10.648 21.005 1.00 77.44 106 ALA A CA 1
ATOM 802 C C . ALA A 1 106 ? -2.137 -11.371 20.930 1.00 77.44 106 ALA A C 1
ATOM 804 O O . ALA A 1 106 ? -1.110 -10.867 21.378 1.00 77.44 106 ALA A O 1
ATOM 805 N N . VAL A 1 107 ? -2.163 -12.566 20.358 1.00 80.56 107 VAL A N 1
ATOM 806 C CA . VAL A 1 107 ? -0.972 -13.279 19.913 1.00 80.56 107 VAL A CA 1
ATOM 807 C C . VAL A 1 107 ? -1.192 -13.556 18.436 1.00 80.56 107 VAL A C 1
ATOM 809 O O . VAL A 1 107 ? -2.052 -14.352 18.074 1.00 80.56 107 VAL A O 1
ATOM 812 N N . LEU A 1 108 ? -0.468 -12.828 17.591 1.00 83.62 108 LEU A N 1
ATOM 813 C CA . LEU A 1 108 ? -0.511 -12.991 16.139 1.00 83.62 108 LEU A CA 1
ATOM 814 C C . LEU A 1 108 ? 0.673 -13.839 15.686 1.00 83.62 108 LEU A C 1
ATOM 816 O O . LEU A 1 108 ? 1.758 -13.669 16.221 1.00 83.62 108 LEU A O 1
ATOM 820 N N . GLU A 1 109 ? 0.499 -14.691 14.684 1.00 84.50 109 GLU A N 1
ATOM 821 C CA . GLU A 1 109 ? 1.582 -15.458 14.076 1.00 84.50 109 GLU A CA 1
ATOM 822 C C . GLU A 1 109 ? 2.260 -14.646 12.966 1.00 84.50 109 GLU A C 1
ATOM 824 O O . GLU A 1 109 ? 1.660 -14.317 11.946 1.00 84.50 109 GLU A O 1
ATOM 829 N N . THR A 1 110 ? 3.547 -14.341 13.129 1.00 80.38 110 THR A N 1
ATOM 830 C CA . THR A 1 110 ? 4.322 -13.541 12.158 1.00 80.38 110 THR A CA 1
ATOM 831 C C . THR A 1 110 ? 5.038 -14.367 11.081 1.00 80.38 110 THR A C 1
ATOM 833 O O . THR A 1 110 ? 5.624 -13.802 10.159 1.00 80.38 110 THR A O 1
ATOM 836 N N . GLY A 1 111 ? 4.973 -15.702 11.132 1.00 82.06 111 GLY A N 1
ATOM 837 C CA . GLY A 1 111 ? 5.625 -16.583 10.149 1.00 82.06 111 GLY A CA 1
ATOM 838 C C . GLY A 1 111 ? 4.966 -16.599 8.761 1.00 82.06 111 GLY A C 1
ATOM 839 O O . GLY A 1 111 ? 5.612 -16.948 7.775 1.00 82.06 111 GLY A O 1
ATOM 840 N N . ASN A 1 112 ? 3.697 -16.194 8.659 1.00 89.00 112 ASN A N 1
ATOM 841 C CA . ASN A 1 112 ? 2.926 -16.191 7.417 1.00 89.00 112 ASN A CA 1
ATOM 842 C C . ASN A 1 112 ? 2.171 -14.862 7.274 1.00 89.00 112 ASN A C 1
ATOM 844 O O . ASN A 1 112 ? 1.325 -14.536 8.098 1.00 89.00 112 ASN A O 1
ATOM 848 N N . TYR A 1 113 ? 2.461 -14.099 6.214 1.00 90.31 113 TYR A N 1
ATOM 849 C CA . TYR A 1 113 ? 1.850 -12.784 5.981 1.00 90.31 113 TYR A CA 1
ATOM 850 C C . TYR A 1 113 ? 0.328 -12.828 5.842 1.00 90.31 113 TYR A C 1
ATOM 852 O O . TYR A 1 113 ? -0.338 -11.906 6.306 1.00 90.31 113 TYR A O 1
ATOM 860 N N . LEU A 1 114 ? -0.217 -13.866 5.203 1.00 91.62 114 LEU A N 1
ATOM 861 C CA . LEU A 1 114 ? -1.657 -13.987 5.000 1.00 91.62 114 LEU A CA 1
ATOM 862 C C . LEU A 1 114 ? -2.359 -14.274 6.328 1.00 91.62 114 LEU A C 1
ATOM 864 O O . LEU A 1 114 ? -3.311 -13.585 6.678 1.00 91.62 114 LEU A O 1
ATOM 868 N N . LEU A 1 115 ? -1.816 -15.222 7.097 1.00 91.50 115 LEU A N 1
ATOM 869 C CA . LEU A 1 115 ? -2.328 -15.547 8.425 1.00 91.50 115 LEU A CA 1
ATOM 870 C C . LEU A 1 115 ? -2.226 -14.347 9.371 1.00 91.50 115 LEU A C 1
ATOM 872 O O . LEU A 1 115 ? -3.201 -14.013 10.034 1.00 91.50 115 LEU A O 1
ATOM 876 N N . LEU A 1 116 ? -1.085 -13.649 9.375 1.00 91.06 116 LEU A N 1
ATOM 877 C CA . LEU A 1 116 ? -0.903 -12.418 10.141 1.00 91.06 116 LEU A CA 1
ATOM 878 C C . LEU A 1 116 ? -1.959 -11.373 9.774 1.00 91.06 116 LEU A C 1
ATOM 880 O O . LEU A 1 116 ? -2.532 -10.748 10.659 1.00 91.06 116 LEU A O 1
ATOM 884 N N . LEU A 1 117 ? -2.206 -11.163 8.480 1.00 92.31 117 LEU A N 1
ATOM 885 C CA . LEU A 1 117 ? -3.169 -10.181 7.993 1.00 92.31 117 LEU A CA 1
ATOM 886 C C . LEU A 1 117 ? -4.604 -10.543 8.413 1.00 92.31 117 LEU A C 1
ATOM 888 O O . LEU A 1 117 ? -5.340 -9.677 8.891 1.00 92.31 117 LEU A O 1
ATOM 892 N N . GLU A 1 118 ? -4.983 -11.815 8.290 1.00 93.88 118 GLU A N 1
ATOM 893 C CA . GLU A 1 118 ? -6.282 -12.345 8.719 1.00 93.88 118 GLU A CA 1
ATOM 894 C C . GLU A 1 118 ? -6.478 -12.239 10.235 1.00 93.88 118 GLU A C 1
ATOM 896 O O . GLU A 1 118 ? -7.494 -11.700 10.688 1.00 93.88 118 GLU A O 1
ATOM 901 N N . GLN A 1 119 ? -5.495 -12.691 11.019 1.00 92.44 119 GLN A N 1
ATOM 902 C CA . GLN A 1 119 ? -5.511 -12.606 12.478 1.00 92.44 119 GLN A CA 1
ATOM 903 C C . GLN A 1 119 ? -5.545 -11.149 12.930 1.00 92.44 119 GLN A C 1
ATOM 905 O O . GLN A 1 119 ? -6.420 -10.787 13.705 1.00 92.44 119 GLN A O 1
ATOM 910 N N . ALA A 1 120 ? -4.677 -10.282 12.399 1.00 88.81 120 ALA A N 1
ATOM 911 C CA . ALA A 1 120 ? -4.640 -8.867 12.760 1.00 88.81 120 ALA A CA 1
ATOM 912 C C . ALA A 1 120 ? -5.984 -8.174 12.506 1.00 88.81 120 ALA A C 1
ATOM 914 O O . ALA A 1 120 ? -6.471 -7.450 13.370 1.00 88.81 120 ALA A O 1
ATOM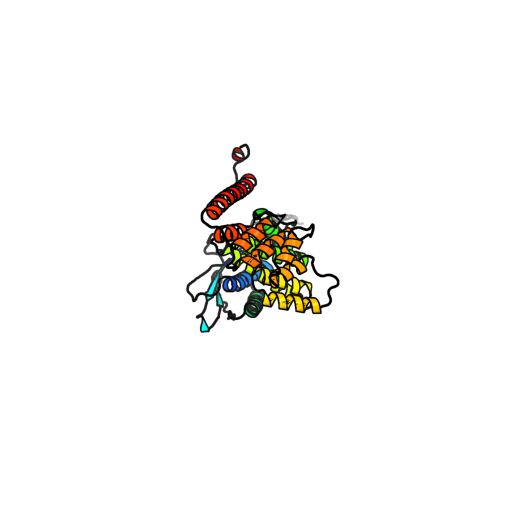 915 N N . CYS A 1 121 ? -6.615 -8.411 11.350 1.00 91.19 121 CYS A N 1
ATOM 916 C CA . CYS A 1 121 ? -7.916 -7.817 11.040 1.00 91.19 121 CYS A CA 1
ATOM 917 C C . CYS A 1 121 ? -9.041 -8.382 11.918 1.00 91.19 121 CYS A C 1
ATOM 919 O O . CYS A 1 121 ? -9.963 -7.647 12.280 1.00 91.19 121 CYS A O 1
ATOM 921 N N . THR A 1 122 ? -9.001 -9.678 12.234 1.00 92.25 122 THR A N 1
ATOM 922 C CA . THR A 1 122 ? -9.998 -10.350 13.084 1.00 92.25 122 THR A CA 1
ATOM 923 C C . THR A 1 122 ? -9.890 -9.874 14.527 1.00 92.25 122 THR A C 1
ATOM 925 O O . THR A 1 122 ? -10.864 -9.395 15.100 1.00 92.25 122 THR A O 1
ATOM 928 N N . GLU A 1 123 ? -8.683 -9.914 15.076 1.00 89.19 123 GLU A N 1
ATOM 929 C CA . GLU A 1 123 ? -8.370 -9.482 16.430 1.00 89.19 123 GLU A CA 1
ATOM 930 C C . GLU A 1 123 ? -8.628 -7.987 16.629 1.00 89.19 123 GLU A C 1
ATOM 932 O O . GLU A 1 123 ? -9.249 -7.590 17.614 1.00 89.19 123 GLU A O 1
ATOM 937 N N . ALA A 1 124 ? -8.262 -7.148 15.655 1.00 86.62 124 ALA A N 1
ATOM 938 C CA . ALA A 1 124 ? -8.619 -5.737 15.697 1.00 86.62 124 ALA A CA 1
ATOM 939 C C . ALA A 1 124 ? -10.142 -5.539 15.652 1.00 86.62 124 ALA A C 1
ATOM 941 O O . ALA A 1 124 ? -10.660 -4.736 16.417 1.00 86.62 124 ALA A O 1
ATOM 942 N N . ALA A 1 125 ? -10.888 -6.271 14.816 1.00 87.69 125 ALA A N 1
ATOM 943 C CA . ALA A 1 125 ? -12.349 -6.141 14.766 1.00 87.69 125 ALA A CA 1
ATOM 944 C C . ALA A 1 125 ? -13.021 -6.531 16.095 1.00 87.69 125 ALA A C 1
ATOM 946 O O . ALA A 1 125 ? -14.017 -5.917 16.482 1.00 87.69 125 ALA A O 1
ATOM 947 N N . ASN A 1 126 ? -12.437 -7.468 16.848 1.00 86.88 126 ASN A N 1
ATOM 948 C CA . ASN A 1 126 ? -12.894 -7.811 18.197 1.00 86.88 126 ASN A CA 1
ATOM 949 C C . ASN A 1 126 ? -12.750 -6.637 19.194 1.00 86.88 126 ASN A C 1
ATOM 951 O O . ASN A 1 126 ? -13.457 -6.600 20.205 1.00 86.88 126 ASN A O 1
ATOM 955 N N . LEU A 1 127 ? -11.903 -5.637 18.911 1.00 80.44 127 LEU A N 1
ATOM 956 C CA . LEU A 1 127 ? -11.836 -4.393 19.692 1.00 80.44 127 LEU A CA 1
ATOM 957 C C . LEU A 1 127 ? -13.059 -3.492 19.472 1.00 80.44 127 LEU A C 1
ATOM 959 O O . LEU A 1 127 ? -13.431 -2.750 20.380 1.00 80.44 127 LEU A O 1
ATOM 963 N N . ALA A 1 128 ? -13.688 -3.556 18.292 1.00 75.88 128 ALA A N 1
ATOM 964 C CA . ALA A 1 128 ? -14.860 -2.747 17.948 1.00 75.88 128 ALA A CA 1
ATOM 965 C C . ALA A 1 128 ? -16.169 -3.280 18.545 1.00 75.88 128 ALA A C 1
ATOM 967 O O . ALA A 1 128 ? -17.155 -2.545 18.619 1.00 75.88 128 ALA A O 1
ATOM 968 N N . THR A 1 129 ? -16.209 -4.553 18.959 1.00 71.25 129 THR A N 1
ATOM 969 C CA . THR A 1 129 ? -17.413 -5.164 19.539 1.00 71.25 129 THR A CA 1
ATOM 970 C C . THR A 1 129 ? -17.913 -4.311 20.712 1.00 71.25 129 THR A C 1
ATOM 972 O O . THR A 1 129 ? -17.133 -4.032 21.627 1.00 71.25 129 THR A O 1
ATOM 975 N N . PRO A 1 130 ? -19.187 -3.866 20.710 1.00 53.34 130 PRO A N 1
ATOM 976 C CA . PRO A 1 130 ? -19.649 -2.761 21.539 1.00 53.34 130 PRO A CA 1
ATOM 977 C C . PRO A 1 130 ? -19.500 -3.082 23.023 1.00 53.34 130 PRO A C 1
ATOM 979 O O . PRO A 1 130 ? -20.343 -3.729 23.652 1.00 53.34 130 PRO A O 1
ATOM 982 N N . ARG A 1 131 ? -18.429 -2.566 23.620 1.00 53.19 131 ARG A N 1
ATOM 983 C CA . ARG A 1 131 ? -18.323 -2.445 25.066 1.00 53.19 131 ARG A CA 1
ATOM 984 C C . ARG A 1 131 ? -19.300 -1.355 25.473 1.00 53.19 131 ARG A C 1
ATOM 986 O O . ARG A 1 131 ? -19.132 -0.194 25.121 1.00 53.19 131 ARG A O 1
ATOM 993 N N . LYS A 1 132 ? -20.360 -1.768 26.170 1.00 41.44 132 LYS A N 1
ATOM 994 C CA . LYS A 1 132 ? -21.580 -1.019 26.535 1.00 41.44 132 LYS A CA 1
ATOM 995 C C . LYS A 1 132 ? -21.394 0.334 27.273 1.00 41.44 132 LYS A C 1
ATOM 997 O O . LYS A 1 132 ? -22.329 0.756 27.944 1.00 41.44 132 LYS A O 1
ATOM 1002 N N . SER A 1 133 ? -20.252 1.031 27.242 1.00 41.66 133 SER A N 1
ATOM 1003 C CA . SER A 1 133 ? -20.001 2.108 28.218 1.00 41.66 133 SER A CA 1
ATOM 1004 C C . SER A 1 133 ? -19.166 3.331 27.816 1.00 41.66 133 SER A C 1
ATOM 1006 O O . SER A 1 133 ? -18.619 3.966 28.720 1.00 41.66 133 SER A O 1
ATOM 1008 N N . SER A 1 134 ? -19.063 3.741 26.552 1.00 42.44 134 SER A N 1
ATOM 1009 C CA . SER A 1 134 ? -18.388 5.022 26.260 1.00 42.44 134 SER A CA 1
ATOM 1010 C C . SER A 1 134 ? -18.993 5.770 25.083 1.00 42.44 134 SER A C 1
ATOM 1012 O O . SER A 1 134 ? -19.190 5.203 24.018 1.00 42.44 134 SER A O 1
ATOM 1014 N N . GLY A 1 135 ? -19.309 7.048 25.308 1.00 46.47 135 GLY A N 1
ATOM 1015 C CA . GLY A 1 135 ? -19.757 7.986 24.286 1.00 46.47 13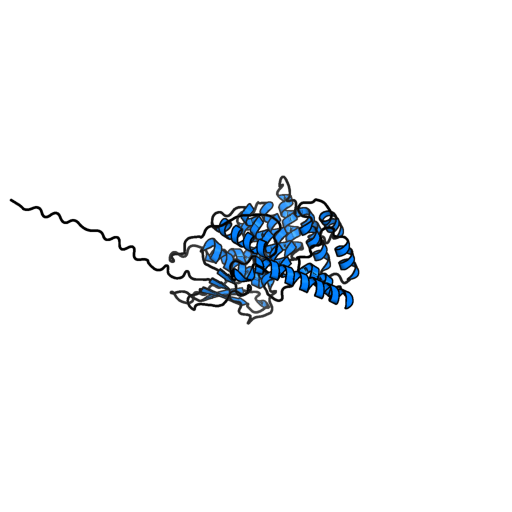5 GLY A CA 1
ATOM 1016 C C . GLY A 1 135 ? -18.633 8.273 23.301 1.00 46.47 135 GLY A C 1
ATOM 1017 O O . GLY A 1 135 ? -17.731 9.054 23.600 1.00 46.47 135 GLY A O 1
ATOM 1018 N N . TYR A 1 136 ? -18.686 7.602 22.156 1.00 48.19 136 TYR A N 1
ATOM 1019 C CA . TYR A 1 136 ? -17.770 7.823 21.046 1.00 48.19 136 TYR A CA 1
ATOM 1020 C C . TYR A 1 136 ? -18.208 9.046 20.225 1.00 48.19 136 TYR A C 1
ATOM 1022 O O . TYR A 1 136 ? -19.410 9.317 20.136 1.00 48.19 136 TYR A O 1
ATOM 1030 N N . PRO A 1 137 ? -17.254 9.811 19.669 1.00 46.09 137 PRO A N 1
ATOM 1031 C CA . PRO A 1 137 ? -17.553 11.015 18.905 1.00 46.09 137 PRO A CA 1
ATOM 1032 C C . PRO A 1 137 ? -18.232 10.721 17.558 1.00 46.09 137 PRO A C 1
ATOM 1034 O O . PRO A 1 137 ? -18.081 9.653 16.968 1.00 46.09 137 PRO A O 1
ATOM 1037 N N . GLU A 1 138 ? -18.986 11.709 17.080 1.00 43.69 138 GLU A N 1
ATOM 1038 C CA . GLU A 1 138 ? -19.729 11.689 15.816 1.00 43.69 138 GLU A CA 1
ATOM 1039 C C . GLU A 1 138 ? -18.785 11.835 14.600 1.00 43.69 138 GLU A C 1
ATOM 1041 O O . GLU A 1 138 ? -17.795 12.569 14.655 1.00 43.69 138 GLU A O 1
ATOM 1046 N N . LYS A 1 139 ? -19.072 11.105 13.509 1.00 46.56 139 LYS A N 1
ATOM 1047 C CA . LYS A 1 139 ? -18.235 11.005 12.293 1.00 46.56 139 LYS A CA 1
ATOM 1048 C C . LYS A 1 139 ? -18.181 12.324 11.495 1.00 46.56 139 LYS A C 1
ATOM 1050 O O . LYS A 1 139 ? -19.180 13.030 11.396 1.00 46.56 139 LYS A O 1
ATOM 1055 N N . LEU A 1 140 ? -17.038 12.619 10.860 1.00 38.25 140 LEU A N 1
ATOM 1056 C CA . LEU A 1 140 ? -16.813 13.807 10.009 1.00 38.25 140 LEU A CA 1
ATOM 1057 C C . LEU A 1 140 ? -17.018 13.516 8.498 1.00 38.25 140 LEU A C 1
ATOM 1059 O O . LEU A 1 140 ? -16.801 12.376 8.085 1.00 38.25 140 LEU A O 1
ATOM 1063 N N . PRO A 1 141 ? -17.410 14.515 7.669 1.00 33.06 141 PRO A N 1
ATOM 1064 C CA . PRO A 1 141 ? -17.717 14.338 6.241 1.00 33.06 141 PRO A CA 1
ATOM 1065 C C . PRO A 1 141 ? -16.532 14.473 5.265 1.00 33.06 141 PRO A C 1
ATOM 1067 O O . PRO A 1 141 ? -15.562 15.162 5.578 1.00 33.06 141 PRO A O 1
ATOM 1070 N N . GLY A 1 142 ? -16.636 13.853 4.072 1.00 31.98 142 GLY A N 1
ATOM 1071 C CA . GLY A 1 142 ? -15.575 13.795 3.046 1.00 31.98 142 GLY A CA 1
ATOM 1072 C C . GLY A 1 142 ? -15.923 14.239 1.615 1.00 31.98 142 GLY A C 1
ATOM 1073 O O . GLY A 1 142 ? -17.053 14.085 1.168 1.00 31.98 142 GLY A O 1
ATOM 1074 N N . GLN A 1 143 ? -14.898 14.806 0.957 1.00 31.23 143 GLN A N 1
ATOM 1075 C CA . GLN A 1 143 ? -14.653 15.119 -0.473 1.00 31.23 143 GLN A CA 1
ATOM 1076 C C . GLN A 1 143 ? -14.408 13.942 -1.443 1.00 31.23 143 GLN A C 1
ATOM 1078 O O . GLN A 1 143 ? -13.825 12.997 -0.933 1.00 31.23 143 GLN A O 1
ATOM 1083 N N . ALA A 1 144 ? -14.543 14.051 -2.784 1.00 34.06 144 ALA A N 1
ATOM 1084 C CA . ALA A 1 144 ? -13.939 13.150 -3.816 1.00 34.06 144 ALA A CA 1
ATOM 1085 C C . ALA A 1 144 ? -13.206 13.934 -4.929 1.00 34.06 144 ALA A C 1
ATOM 1087 O O . ALA A 1 144 ? -13.691 15.008 -5.282 1.00 34.06 144 ALA A O 1
ATOM 1088 N N . ALA A 1 145 ? -12.143 13.371 -5.551 1.00 32.78 145 ALA A N 1
ATOM 1089 C CA . ALA A 1 145 ? -11.801 13.534 -6.994 1.00 32.78 145 ALA A CA 1
ATOM 1090 C C . ALA A 1 145 ? -10.538 12.765 -7.485 1.00 32.78 145 ALA A C 1
ATOM 1092 O O . ALA A 1 145 ? -9.652 12.445 -6.716 1.00 32.78 145 ALA A O 1
ATOM 1093 N N . ALA A 1 146 ? -10.460 12.514 -8.798 1.00 30.53 146 ALA A N 1
ATOM 1094 C CA . ALA A 1 146 ? -9.726 11.455 -9.511 1.00 30.53 146 ALA A CA 1
ATOM 1095 C C . ALA A 1 146 ? -8.271 11.716 -10.012 1.00 30.53 146 ALA A C 1
ATOM 1097 O O . ALA A 1 146 ? -7.755 12.823 -9.932 1.00 30.53 146 ALA A O 1
ATOM 1098 N N . ASP A 1 147 ? -7.717 10.638 -10.602 1.00 37.28 147 ASP A N 1
ATOM 1099 C CA . ASP A 1 147 ? -6.606 10.413 -11.558 1.00 37.28 147 ASP A CA 1
ATOM 1100 C C . ASP A 1 147 ? -5.160 10.861 -11.274 1.00 37.28 147 ASP A C 1
ATOM 1102 O O . ASP A 1 147 ? -4.886 11.917 -10.723 1.00 37.28 147 ASP A O 1
ATOM 1106 N N . SER A 1 148 ? -4.232 9.958 -11.654 1.00 45.91 148 SER A N 1
ATOM 1107 C CA . SER A 1 148 ? -2.878 9.745 -11.106 1.00 45.91 148 SER A CA 1
ATOM 1108 C C . SER A 1 148 ? -2.172 11.020 -10.620 1.00 45.91 148 SER A C 1
ATOM 1110 O O . SER A 1 148 ? -1.419 11.641 -11.375 1.00 45.91 148 SER A O 1
ATOM 1112 N N . PRO A 1 149 ? -2.352 11.354 -9.337 1.00 57.03 149 PRO A N 1
ATOM 1113 C CA . PRO A 1 149 ? -1.957 12.644 -8.809 1.00 57.03 149 PRO A CA 1
ATOM 1114 C C . PRO A 1 149 ? -0.444 12.736 -8.545 1.00 57.03 149 PRO A C 1
ATOM 1116 O O . PRO A 1 149 ? 0.239 11.709 -8.398 1.00 57.03 149 PRO A O 1
ATOM 1119 N N . ARG A 1 150 ? 0.087 13.961 -8.405 1.00 66.06 150 ARG A N 1
ATOM 1120 C CA . ARG A 1 150 ? 1.397 14.169 -7.760 1.00 66.06 150 ARG A CA 1
ATOM 1121 C C . ARG A 1 150 ? 1.366 13.589 -6.344 1.00 66.06 150 ARG A C 1
ATOM 1123 O O . ARG A 1 150 ? 0.309 13.266 -5.809 1.00 66.06 150 ARG A O 1
ATOM 1130 N N . LEU A 1 151 ? 2.525 13.446 -5.699 1.00 72.19 151 LEU A N 1
ATOM 1131 C CA . LEU A 1 151 ? 2.581 12.881 -4.343 1.00 72.19 151 LEU A CA 1
ATOM 1132 C C . LEU A 1 151 ? 1.647 13.612 -3.357 1.00 72.19 151 LEU A C 1
ATOM 1134 O O . LEU A 1 151 ? 0.950 12.955 -2.586 1.00 72.19 151 LEU A O 1
ATOM 1138 N N . THR A 1 152 ? 1.623 14.945 -3.401 1.00 72.75 152 THR A N 1
ATOM 1139 C CA . THR A 1 152 ? 0.756 15.798 -2.577 1.00 72.75 152 THR A CA 1
ATOM 1140 C C . THR A 1 152 ? -0.715 15.627 -2.930 1.00 72.75 152 THR A C 1
ATOM 1142 O O . THR A 1 152 ? -1.510 15.278 -2.057 1.00 72.75 152 THR A O 1
ATOM 1145 N N . ASP A 1 153 ? -1.048 15.716 -4.215 1.00 74.50 153 ASP A N 1
ATOM 1146 C CA . ASP A 1 153 ? -2.405 15.484 -4.706 1.00 74.50 153 ASP A CA 1
ATOM 1147 C C . ASP A 1 153 ? -2.929 14.075 -4.314 1.00 74.50 153 ASP A C 1
ATOM 1149 O O . ASP A 1 153 ? -4.108 13.901 -4.014 1.00 74.50 153 ASP A O 1
ATOM 1153 N N . LEU A 1 154 ? -2.057 13.054 -4.247 1.00 77.56 154 LEU A N 1
ATOM 1154 C CA . LEU A 1 154 ? -2.424 11.681 -3.871 1.00 77.56 154 LEU A CA 1
ATOM 1155 C C . LEU A 1 154 ? -2.729 11.566 -2.381 1.00 77.56 154 LEU A C 1
ATOM 1157 O O . LEU A 1 154 ? -3.624 10.817 -1.989 1.00 77.56 154 LEU A O 1
ATOM 1161 N N . ILE A 1 155 ? -2.001 12.304 -1.545 1.00 83.94 155 ILE A N 1
ATOM 1162 C CA . ILE A 1 155 ? -2.283 12.377 -0.111 1.00 83.94 155 ILE A CA 1
ATOM 1163 C C . ILE A 1 155 ? -3.639 13.051 0.114 1.00 83.94 155 ILE A C 1
ATOM 1165 O O . ILE A 1 155 ? -4.440 12.545 0.904 1.00 83.94 155 ILE A O 1
ATOM 1169 N N . ASP A 1 156 ? -3.920 14.147 -0.587 1.00 81.62 156 ASP A N 1
ATOM 1170 C CA . ASP A 1 156 ? -5.185 14.867 -0.446 1.00 81.62 156 ASP A CA 1
ATOM 1171 C C . ASP A 1 156 ? -6.367 14.074 -0.997 1.00 81.62 156 ASP A C 1
ATOM 1173 O O . ASP A 1 156 ? -7.400 13.992 -0.327 1.00 81.62 156 ASP A O 1
ATOM 1177 N N . LEU A 1 157 ? -6.190 13.375 -2.121 1.00 81.69 157 LEU A N 1
ATOM 1178 C CA . LEU A 1 157 ? -7.150 12.397 -2.628 1.00 81.69 157 LEU A CA 1
ATOM 1179 C C . LEU A 1 157 ? -7.419 11.284 -1.607 1.00 81.69 157 LEU A C 1
ATOM 1181 O O . LEU A 1 157 ? -8.569 10.951 -1.339 1.00 81.69 157 LEU A O 1
ATOM 1185 N N . LEU A 1 158 ? -6.389 10.718 -0.979 1.00 87.88 158 LEU A N 1
ATOM 1186 C CA . LEU A 1 158 ? -6.584 9.660 0.017 1.00 87.88 158 LEU A CA 1
ATOM 1187 C C . LEU A 1 158 ? -7.290 10.154 1.285 1.00 87.88 158 LEU A C 1
ATOM 1189 O O . LEU A 1 158 ? -8.054 9.400 1.884 1.00 87.88 158 LEU A O 1
ATOM 1193 N N . ARG A 1 159 ? -7.065 11.403 1.708 1.00 86.75 159 ARG A N 1
ATOM 1194 C CA . ARG A 1 159 ? -7.782 12.020 2.844 1.00 86.75 159 ARG A CA 1
ATOM 1195 C C . ARG A 1 159 ? -9.271 12.181 2.548 1.00 86.75 159 ARG A C 1
ATOM 1197 O O . ARG A 1 159 ? -10.114 11.800 3.354 1.00 86.75 159 ARG A O 1
ATOM 1204 N N . THR A 1 160 ? -9.542 12.713 1.371 1.00 84.06 160 THR A N 1
ATOM 1205 C CA . THR A 1 160 ? -10.841 12.902 0.723 1.00 84.06 160 THR A CA 1
ATOM 1206 C C . THR A 1 160 ? -11.599 11.565 0.661 1.00 84.06 160 THR A C 1
ATOM 1208 O O . THR A 1 160 ? -12.600 11.391 1.359 1.00 84.06 160 THR A O 1
ATOM 1211 N N . ALA A 1 161 ? -11.002 10.550 0.029 1.00 85.62 161 ALA A N 1
ATOM 1212 C CA . ALA A 1 161 ? -11.532 9.188 -0.059 1.00 85.62 161 ALA A CA 1
ATOM 1213 C C . ALA A 1 161 ? -11.776 8.530 1.307 1.00 85.62 161 ALA A C 1
ATOM 1215 O O . ALA A 1 161 ? -12.753 7.808 1.492 1.00 85.62 161 ALA A O 1
ATOM 1216 N N . HIS A 1 162 ? -10.897 8.768 2.285 1.00 87.50 162 HIS A N 1
ATOM 1217 C CA . HIS A 1 162 ? -11.098 8.274 3.644 1.00 87.50 162 HIS A CA 1
ATOM 1218 C C . HIS A 1 162 ? -12.345 8.851 4.288 1.00 87.50 162 HIS A C 1
ATOM 1220 O O . HIS A 1 162 ? -13.120 8.110 4.882 1.00 87.50 162 HIS A O 1
ATOM 1226 N N . ALA A 1 163 ? -12.515 10.166 4.212 1.00 84.62 163 ALA A N 1
ATOM 1227 C CA . ALA A 1 163 ? -13.641 10.826 4.840 1.00 84.62 163 ALA A CA 1
ATOM 1228 C C . ALA A 1 163 ? -14.971 10.375 4.204 1.00 84.62 163 ALA A C 1
ATOM 1230 O O . ALA A 1 163 ? -15.932 10.134 4.928 1.00 84.62 163 ALA A O 1
ATOM 1231 N N . GLU A 1 164 ? -15.005 10.133 2.890 1.00 86.12 164 GLU A N 1
ATOM 1232 C CA . GLU A 1 164 ? -16.164 9.522 2.222 1.00 86.12 164 GLU A CA 1
ATOM 1233 C C . GLU A 1 164 ? -16.399 8.077 2.657 1.00 86.12 164 GLU A C 1
ATOM 1235 O O . GLU A 1 164 ? -17.524 7.698 2.987 1.00 86.12 164 GLU A O 1
ATOM 1240 N N . HIS A 1 165 ? -15.333 7.275 2.718 1.00 88.88 165 HIS A N 1
ATOM 1241 C CA . HIS A 1 165 ? -15.406 5.886 3.157 1.00 88.88 165 HIS A CA 1
ATOM 1242 C C . HIS A 1 165 ? -15.974 5.7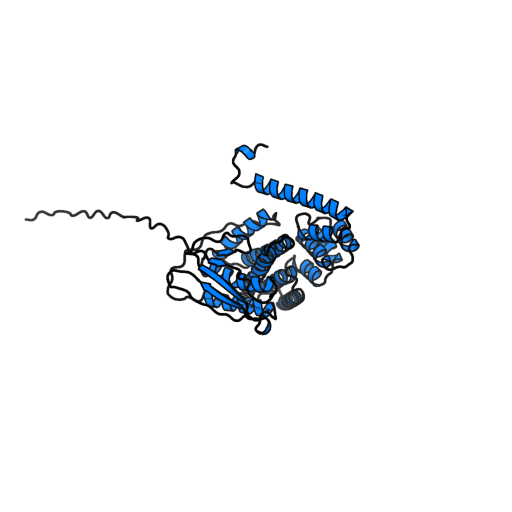65 4.576 1.00 88.88 165 HIS A C 1
ATOM 1244 O O . HIS A 1 165 ? -16.770 4.874 4.848 1.00 88.88 165 HIS A O 1
ATOM 1250 N N . LEU A 1 166 ? -15.626 6.687 5.481 1.00 87.75 166 LEU A N 1
ATOM 1251 C CA . LEU A 1 166 ? -16.171 6.710 6.842 1.00 87.75 166 LEU A CA 1
ATOM 1252 C C . LEU A 1 166 ? -17.691 6.908 6.869 1.00 87.75 166 LEU A C 1
ATOM 1254 O O . LEU A 1 166 ? -18.356 6.380 7.771 1.00 87.75 166 LEU A O 1
ATOM 1258 N N . GLN A 1 167 ? -18.231 7.670 5.916 1.00 87.75 167 GLN A N 1
ATOM 1259 C CA . GLN A 1 167 ? -19.660 7.954 5.811 1.00 87.75 167 GLN A CA 1
ATOM 1260 C C . GLN A 1 167 ? -20.423 6.840 5.098 1.00 87.75 167 GLN A C 1
ATOM 1262 O O . GLN A 1 167 ? -21.498 6.453 5.554 1.00 87.75 167 GLN A O 1
ATOM 1267 N N . ASN A 1 168 ? -19.879 6.340 3.990 1.00 89.81 168 ASN A N 1
ATOM 1268 C CA . ASN A 1 168 ? -20.524 5.345 3.145 1.00 89.81 168 ASN A CA 1
ATOM 1269 C C . ASN A 1 168 ? -19.481 4.396 2.524 1.00 89.81 168 ASN A C 1
ATOM 1271 O O . ASN A 1 168 ? -19.050 4.616 1.386 1.00 89.81 168 ASN A O 1
ATOM 1275 N N . PRO A 1 169 ? -19.069 3.340 3.251 1.00 91.19 169 PRO A N 1
ATOM 1276 C CA . PRO A 1 169 ? -18.188 2.317 2.708 1.00 91.19 169 PRO A CA 1
ATOM 1277 C C . PRO A 1 169 ? -18.792 1.697 1.444 1.00 91.19 169 PRO A C 1
ATOM 1279 O O . PRO A 1 169 ? -19.951 1.287 1.417 1.00 91.19 169 PRO A O 1
ATOM 1282 N N . SER A 1 170 ? -17.996 1.625 0.386 1.00 89.69 170 SER A N 1
ATOM 1283 C CA . SER A 1 170 ? -18.410 1.141 -0.933 1.00 89.69 170 SER A CA 1
ATOM 1284 C C . SER A 1 170 ? -17.259 0.404 -1.609 1.00 89.69 170 SER A C 1
ATOM 1286 O O . SER A 1 170 ? -16.095 0.632 -1.276 1.00 89.69 170 SER A O 1
ATOM 1288 N N . ALA A 1 171 ? -17.561 -0.449 -2.591 1.00 89.69 171 ALA A N 1
ATOM 1289 C CA . ALA A 1 171 ? -16.523 -1.132 -3.366 1.00 89.69 171 ALA A CA 1
ATOM 1290 C C . ALA A 1 171 ? -15.543 -0.138 -4.024 1.00 89.69 171 ALA A C 1
ATOM 1292 O O . ALA A 1 171 ? -14.334 -0.365 -4.005 1.00 89.69 171 ALA A O 1
ATOM 1293 N N . ASP A 1 172 ? -16.047 0.996 -4.519 1.00 86.75 172 ASP A N 1
ATOM 1294 C CA . ASP A 1 172 ? -15.227 2.033 -5.155 1.00 86.75 172 ASP A CA 1
ATOM 1295 C C . ASP A 1 172 ? -14.310 2.746 -4.154 1.00 86.75 172 ASP A C 1
ATOM 1297 O O . ASP A 1 172 ? -13.123 2.934 -4.428 1.00 86.75 172 ASP A O 1
ATOM 1301 N N . SER A 1 173 ? -14.819 3.091 -2.964 1.00 89.69 173 SER A N 1
ATOM 1302 C CA . SER A 1 173 ? -13.990 3.705 -1.915 1.00 89.69 173 SER A CA 1
ATOM 1303 C C . SER A 1 173 ? -12.908 2.743 -1.414 1.00 89.69 173 SER A C 1
ATOM 1305 O O . SER A 1 173 ? -11.761 3.157 -1.236 1.00 89.69 173 SER A O 1
ATOM 1307 N N . TYR A 1 174 ? -13.217 1.447 -1.277 1.00 92.81 174 TYR A N 1
ATOM 1308 C CA . TYR A 1 174 ? -12.211 0.420 -1.000 1.00 92.81 174 TYR A CA 1
ATOM 1309 C C . TYR A 1 174 ? -11.162 0.345 -2.108 1.00 92.81 174 TYR A C 1
ATOM 1311 O O . TYR A 1 174 ? -9.967 0.414 -1.821 1.00 92.81 174 TYR A O 1
ATOM 1319 N N . ALA A 1 175 ? -11.581 0.245 -3.371 1.00 89.44 175 ALA A N 1
ATOM 1320 C CA . ALA A 1 175 ? -10.665 0.175 -4.504 1.00 89.44 175 ALA A CA 1
ATOM 1321 C C . ALA A 1 175 ? -9.710 1.379 -4.545 1.00 89.44 175 ALA A C 1
ATOM 1323 O O . ALA A 1 175 ? -8.506 1.207 -4.764 1.00 89.44 175 ALA A O 1
ATOM 1324 N N . LEU A 1 176 ? -10.229 2.583 -4.285 1.00 90.44 176 LEU A N 1
ATOM 1325 C CA . LEU A 1 176 ? -9.453 3.817 -4.241 1.00 90.44 176 LEU A CA 1
ATOM 1326 C C . LEU A 1 176 ? -8.435 3.818 -3.094 1.00 90.44 176 LEU A C 1
ATOM 1328 O O . LEU A 1 176 ? -7.251 4.058 -3.336 1.00 90.44 176 LEU A O 1
ATOM 1332 N N . LEU A 1 177 ? -8.858 3.491 -1.868 1.00 93.38 177 LEU A N 1
ATOM 1333 C CA . LEU A 1 177 ? -7.966 3.435 -0.704 1.00 93.38 177 LEU A CA 1
ATOM 1334 C C . LEU A 1 177 ? -6.880 2.366 -0.872 1.00 93.38 177 LEU A C 1
ATOM 1336 O O . LEU A 1 177 ? -5.702 2.645 -0.647 1.00 93.38 177 LEU A O 1
ATOM 1340 N N . ILE A 1 178 ? -7.249 1.162 -1.317 1.00 96.00 178 ILE A N 1
ATOM 1341 C CA . ILE A 1 178 ? -6.319 0.043 -1.511 1.00 96.00 178 ILE A CA 1
ATOM 1342 C C . ILE A 1 178 ? -5.252 0.418 -2.538 1.00 96.00 178 ILE A C 1
ATOM 1344 O O . ILE A 1 178 ? -4.055 0.353 -2.239 1.00 96.00 178 ILE A O 1
ATOM 1348 N N . ARG A 1 179 ? -5.662 0.843 -3.738 1.00 94.75 179 ARG A N 1
ATOM 1349 C CA . ARG A 1 179 ? -4.721 1.168 -4.817 1.00 94.75 179 ARG A CA 1
ATOM 1350 C C . ARG A 1 179 ? -3.900 2.407 -4.478 1.00 94.75 179 ARG A C 1
ATOM 1352 O O . ARG A 1 179 ? -2.680 2.383 -4.640 1.00 94.75 179 ARG A O 1
ATOM 1359 N N . GLY A 1 180 ? -4.536 3.459 -3.965 1.00 92.38 180 GLY A N 1
ATOM 1360 C CA . GLY A 1 180 ? -3.861 4.708 -3.626 1.00 92.38 180 GLY A CA 1
ATOM 1361 C C . GLY A 1 180 ? -2.777 4.509 -2.567 1.00 92.38 180 GLY A C 1
ATOM 1362 O O . GLY A 1 180 ? -1.644 4.948 -2.767 1.00 92.38 180 GLY A O 1
ATOM 1363 N N . TYR A 1 181 ? -3.056 3.754 -1.498 1.00 96.00 181 TYR A N 1
ATOM 1364 C CA . TYR A 1 181 ? -2.036 3.432 -0.499 1.00 96.00 181 TYR A CA 1
ATOM 1365 C C . TYR A 1 181 ? -0.935 2.507 -1.014 1.00 96.00 181 TYR A C 1
ATOM 1367 O O . TYR A 1 181 ? 0.225 2.693 -0.640 1.00 96.00 181 TYR A O 1
ATOM 1375 N N . ALA A 1 182 ? -1.254 1.550 -1.890 1.00 94.88 182 ALA A N 1
ATOM 1376 C CA . ALA A 1 182 ? -0.235 0.694 -2.492 1.00 94.88 182 ALA A CA 1
ATOM 1377 C C . ALA A 1 182 ? 0.774 1.529 -3.298 1.00 94.88 182 ALA A C 1
ATOM 1379 O O . ALA A 1 182 ? 1.985 1.367 -3.127 1.00 94.88 182 ALA A O 1
ATOM 1380 N N . HIS A 1 183 ? 0.279 2.468 -4.113 1.00 91.56 183 HIS A N 1
ATOM 1381 C CA . HIS A 1 183 ? 1.107 3.396 -4.884 1.00 91.56 183 HIS A CA 1
ATOM 1382 C C . HIS A 1 183 ? 1.881 4.376 -4.009 1.00 91.56 183 HIS A C 1
ATOM 1384 O O . HIS A 1 183 ? 3.068 4.591 -4.254 1.00 91.56 183 HIS A O 1
ATOM 1390 N N . LEU A 1 184 ? 1.248 4.941 -2.979 1.00 91.06 184 LEU A N 1
ATOM 1391 C CA . LEU A 1 184 ? 1.925 5.825 -2.033 1.00 91.06 184 LEU A CA 1
ATOM 1392 C C . LEU A 1 184 ? 3.073 5.085 -1.328 1.00 91.06 184 LEU A C 1
ATOM 1394 O O . LEU A 1 184 ? 4.180 5.606 -1.215 1.00 91.06 184 LEU A O 1
ATOM 1398 N N . GLY A 1 185 ? 2.851 3.819 -0.967 1.00 93.50 185 GLY A N 1
ATOM 1399 C CA . GLY A 1 185 ? 3.886 2.922 -0.464 1.00 93.50 185 GLY A CA 1
ATOM 1400 C C . GLY A 1 185 ? 5.054 2.737 -1.436 1.00 93.50 185 GLY A C 1
ATOM 1401 O O . GLY A 1 185 ? 6.206 2.800 -1.010 1.00 93.50 185 GLY A O 1
ATOM 1402 N N . GLN A 1 186 ? 4.781 2.573 -2.738 1.00 91.94 186 GLN A N 1
ATOM 1403 C CA . GLN A 1 186 ? 5.836 2.468 -3.756 1.00 91.94 186 GLN A CA 1
ATOM 1404 C C . GLN A 1 186 ? 6.631 3.767 -3.897 1.00 91.94 186 GLN A C 1
ATOM 1406 O O . GLN A 1 186 ? 7.859 3.722 -3.931 1.00 91.94 186 GLN A O 1
ATOM 1411 N N . ARG A 1 187 ? 5.944 4.916 -3.941 1.00 88.81 187 ARG A N 1
ATOM 1412 C CA . ARG A 1 187 ? 6.573 6.240 -4.076 1.00 88.81 187 ARG A CA 1
ATOM 1413 C C . ARG A 1 187 ? 7.438 6.593 -2.865 1.00 88.81 187 ARG A C 1
ATOM 1415 O O . ARG A 1 187 ? 8.470 7.236 -3.018 1.00 88.81 187 ARG A O 1
ATOM 1422 N N . CYS A 1 188 ? 7.062 6.129 -1.673 1.00 89.00 188 CYS A N 1
ATOM 1423 C CA . CYS A 1 188 ? 7.833 6.344 -0.450 1.00 89.00 188 CYS A CA 1
ATOM 1424 C C . CYS A 1 188 ? 8.886 5.256 -0.176 1.00 89.00 188 CYS A C 1
ATOM 1426 O O . CYS A 1 188 ? 9.592 5.349 0.823 1.00 89.00 188 CYS A O 1
ATOM 1428 N N . ALA A 1 189 ? 9.008 4.208 -1.001 1.00 88.81 189 ALA A N 1
ATOM 1429 C CA . ALA A 1 189 ? 9.855 3.045 -0.693 1.00 88.81 189 ALA A CA 1
ATOM 1430 C C . ALA A 1 189 ? 11.324 3.401 -0.402 1.00 88.81 189 ALA A C 1
ATOM 1432 O O . ALA A 1 189 ? 11.960 2.718 0.394 1.00 88.81 189 ALA A O 1
ATOM 1433 N N . HIS A 1 190 ? 11.816 4.489 -0.999 1.00 84.94 190 HIS A N 1
ATOM 1434 C CA . HIS A 1 190 ? 13.198 4.962 -0.880 1.00 84.94 190 HIS A CA 1
ATOM 1435 C C . HIS A 1 190 ? 13.348 6.199 0.015 1.00 84.94 190 HIS A C 1
ATOM 1437 O O . HIS A 1 190 ? 14.415 6.803 0.077 1.00 84.94 190 HIS A O 1
ATOM 1443 N N . THR A 1 191 ? 12.296 6.581 0.744 1.00 80.62 191 THR A N 1
ATOM 1444 C CA . THR A 1 191 ? 12.443 7.543 1.842 1.00 80.62 191 THR A CA 1
ATOM 1445 C C . THR A 1 191 ? 13.104 6.835 3.023 1.00 80.62 191 THR A C 1
ATOM 1447 O O . THR A 1 191 ? 12.741 5.701 3.325 1.00 80.62 191 THR A O 1
ATOM 1450 N N . TRP A 1 192 ? 14.035 7.484 3.728 1.00 77.06 192 TRP A N 1
ATOM 1451 C CA . TRP A 1 192 ? 14.688 6.932 4.931 1.00 77.06 192 TRP A CA 1
ATOM 1452 C C . TRP A 1 192 ? 13.754 6.827 6.159 1.00 77.06 192 TRP A C 1
ATOM 1454 O O . TRP A 1 192 ? 14.200 6.913 7.301 1.00 77.06 192 TRP A O 1
ATOM 1464 N N . SER A 1 193 ? 12.448 6.657 5.947 1.00 86.50 193 SER A N 1
ATOM 1465 C CA . SER A 1 193 ? 11.430 6.517 6.985 1.00 86.50 193 SER A CA 1
ATOM 1466 C C . SER A 1 193 ? 10.648 5.211 6.829 1.00 86.50 193 SER A C 1
ATOM 1468 O O . SER A 1 193 ? 10.655 4.553 5.788 1.00 86.50 193 SER A O 1
ATOM 1470 N N . ALA A 1 194 ? 9.901 4.848 7.873 1.00 88.94 194 ALA A N 1
ATOM 1471 C CA . ALA A 1 194 ? 8.992 3.707 7.833 1.00 88.94 194 ALA A CA 1
ATOM 1472 C C . ALA A 1 194 ? 7.724 3.963 6.993 1.00 88.94 194 ALA A C 1
ATOM 1474 O O . ALA A 1 194 ? 6.923 3.042 6.823 1.00 88.94 194 ALA A O 1
ATOM 1475 N N . SER A 1 195 ? 7.529 5.177 6.459 1.00 90.44 195 SER A N 1
ATOM 1476 C CA . SER A 1 195 ? 6.280 5.604 5.815 1.00 90.44 195 SER A CA 1
ATOM 1477 C C . SER A 1 195 ? 5.845 4.675 4.684 1.00 90.44 195 SER A C 1
ATOM 1479 O O . SER A 1 195 ? 4.666 4.345 4.585 1.00 90.44 195 SER A O 1
ATOM 1481 N N . SER A 1 196 ? 6.784 4.167 3.879 1.00 93.81 196 SER A N 1
ATOM 1482 C CA . SER A 1 196 ? 6.471 3.199 2.819 1.00 93.81 196 SER A CA 1
ATOM 1483 C C . SER A 1 196 ? 5.768 1.951 3.342 1.00 93.81 196 SER A C 1
ATOM 1485 O O . SER A 1 196 ? 4.757 1.531 2.781 1.00 93.81 196 SER A O 1
ATOM 1487 N N . LYS A 1 197 ? 6.260 1.385 4.450 1.00 95.38 197 LYS A N 1
ATOM 1488 C CA . LYS A 1 197 ? 5.690 0.187 5.071 1.00 95.38 197 LYS A CA 1
ATOM 1489 C C . LYS A 1 197 ? 4.367 0.478 5.762 1.00 95.38 197 LYS A C 1
ATOM 1491 O O . LYS A 1 197 ? 3.484 -0.370 5.711 1.00 95.38 197 LYS A O 1
ATOM 1496 N N . VAL A 1 198 ? 4.189 1.682 6.309 1.00 94.94 198 VAL A N 1
ATOM 1497 C CA . VAL A 1 198 ? 2.891 2.137 6.830 1.00 94.94 198 VAL A CA 1
ATOM 1498 C C . VAL A 1 198 ? 1.834 2.145 5.727 1.00 94.94 198 VAL A C 1
ATOM 1500 O O . VAL A 1 198 ? 0.753 1.588 5.903 1.00 94.94 198 VAL A O 1
ATOM 1503 N N . TYR A 1 199 ? 2.134 2.752 4.577 1.00 95.44 199 TYR A N 1
ATOM 1504 C CA . TYR A 1 199 ? 1.182 2.840 3.469 1.00 95.44 199 TYR A CA 1
ATOM 1505 C C . TYR A 1 199 ? 0.909 1.475 2.830 1.00 95.44 199 TYR A C 1
ATOM 1507 O O . TYR A 1 199 ? -0.247 1.135 2.595 1.00 95.44 199 TYR A O 1
ATOM 1515 N N . GLN A 1 200 ? 1.941 0.648 2.642 1.00 97.06 200 GLN A N 1
ATOM 1516 C CA . GLN A 1 200 ? 1.782 -0.743 2.202 1.00 97.06 200 GLN A CA 1
ATOM 1517 C C . GLN A 1 200 ? 0.874 -1.537 3.153 1.00 97.06 200 GLN A C 1
ATOM 1519 O O . GLN A 1 200 ? -0.082 -2.171 2.711 1.00 97.06 200 GLN A O 1
ATOM 1524 N N . ALA A 1 201 ? 1.107 -1.437 4.464 1.00 97.31 201 ALA A N 1
ATOM 1525 C CA . ALA A 1 201 ? 0.268 -2.081 5.467 1.00 97.31 201 ALA A CA 1
ATOM 1526 C C . ALA A 1 201 ? -1.186 -1.591 5.426 1.00 97.31 201 ALA A C 1
ATOM 1528 O O . ALA A 1 201 ? -2.093 -2.418 5.437 1.00 97.31 201 ALA A O 1
ATOM 1529 N N . ARG A 1 202 ? -1.435 -0.277 5.308 1.00 96.88 202 ARG A N 1
ATOM 1530 C CA . ARG A 1 202 ? -2.803 0.258 5.156 1.00 96.88 202 ARG A CA 1
ATOM 1531 C C . ARG A 1 202 ? -3.516 -0.332 3.946 1.00 96.88 202 ARG A C 1
ATOM 1533 O O . ARG A 1 202 ? -4.665 -0.738 4.068 1.00 96.88 202 ARG A O 1
ATOM 1540 N N . SER A 1 203 ? -2.838 -0.401 2.800 1.00 97.50 203 SER A N 1
ATOM 1541 C CA . SER A 1 203 ? -3.396 -1.009 1.588 1.00 97.50 203 SER A CA 1
ATOM 1542 C C . SER A 1 203 ? -3.817 -2.464 1.826 1.00 97.50 203 SER A C 1
ATOM 1544 O O . SER A 1 203 ? -4.949 -2.836 1.514 1.00 97.50 203 SER A O 1
ATOM 1546 N N . LEU A 1 204 ? -2.944 -3.264 2.451 1.00 98.38 204 LEU A N 1
ATOM 1547 C CA . LEU A 1 204 ? -3.214 -4.669 2.766 1.00 98.38 204 LEU A CA 1
ATOM 1548 C C . LEU A 1 204 ? -4.388 -4.840 3.740 1.00 98.38 204 LEU A C 1
ATOM 1550 O O . LEU A 1 204 ? -5.240 -5.696 3.514 1.00 98.38 204 LEU A O 1
ATOM 1554 N N . VAL A 1 205 ? -4.463 -4.024 4.795 1.00 97.69 205 VAL A N 1
ATOM 1555 C CA . VAL A 1 205 ? -5.546 -4.095 5.791 1.00 97.69 205 VAL A CA 1
ATOM 1556 C C . VAL A 1 205 ? -6.892 -3.711 5.165 1.00 97.69 205 VAL A C 1
ATOM 1558 O O . VAL A 1 205 ? -7.867 -4.438 5.356 1.00 97.69 205 VAL A O 1
ATOM 1561 N N . TYR A 1 206 ? -6.958 -2.646 4.352 1.00 97.69 206 TYR A N 1
ATOM 1562 C CA . TYR A 1 206 ? -8.182 -2.313 3.608 1.00 97.69 206 TYR A CA 1
ATOM 1563 C C . TYR A 1 206 ? -8.610 -3.442 2.670 1.00 97.69 206 TYR A C 1
ATOM 1565 O O . TYR A 1 206 ? -9.794 -3.771 2.618 1.00 97.69 206 TYR A O 1
ATOM 1573 N N . ALA A 1 207 ? -7.662 -4.063 1.965 1.00 97.75 207 ALA A N 1
ATOM 1574 C CA . ALA A 1 207 ? -7.970 -5.155 1.053 1.00 97.75 207 ALA A CA 1
ATOM 1575 C C . ALA A 1 207 ? -8.475 -6.405 1.783 1.00 97.75 207 ALA A C 1
ATOM 1577 O O . ALA A 1 207 ? -9.464 -7.006 1.365 1.00 97.75 207 ALA A O 1
ATOM 1578 N N . GLN A 1 208 ? -7.854 -6.765 2.908 1.00 98.06 208 GLN A N 1
ATOM 1579 C CA . GLN A 1 208 ? -8.318 -7.877 3.735 1.00 98.06 208 GLN A CA 1
ATOM 1580 C C . GLN A 1 208 ? -9.702 -7.611 4.323 1.00 98.06 208 GLN A C 1
ATOM 1582 O O . GLN A 1 208 ? -10.535 -8.516 4.370 1.00 98.06 208 GLN A O 1
ATOM 1587 N N . ARG A 1 209 ? -9.960 -6.380 4.771 1.00 96.25 209 ARG A N 1
ATOM 1588 C CA . ARG A 1 209 ? -11.270 -5.988 5.288 1.00 96.25 209 ARG A CA 1
ATOM 1589 C C . ARG A 1 209 ? -12.344 -6.103 4.207 1.00 96.25 209 ARG A C 1
ATOM 1591 O O . ARG A 1 209 ? -13.372 -6.721 4.468 1.00 96.25 209 ARG A O 1
ATOM 1598 N N . PHE A 1 210 ? -12.074 -5.599 3.002 1.00 96.19 210 PHE A N 1
ATOM 1599 C CA . PHE A 1 210 ? -13.000 -5.709 1.875 1.00 96.19 210 PHE A CA 1
ATOM 1600 C C . PHE A 1 210 ? -13.291 -7.171 1.512 1.00 96.19 210 PHE A C 1
ATOM 1602 O O . PHE A 1 210 ? -14.449 -7.537 1.331 1.00 96.19 210 PHE A O 1
ATOM 1609 N N . LEU A 1 211 ? -12.270 -8.036 1.492 1.00 97.19 211 LEU A N 1
ATOM 1610 C CA . LEU A 1 211 ? -12.465 -9.470 1.264 1.00 97.19 211 LEU A CA 1
ATOM 1611 C C . LEU A 1 211 ? -13.258 -10.150 2.378 1.00 97.19 211 LEU A C 1
ATOM 1613 O O . LEU A 1 211 ? -14.099 -10.991 2.095 1.00 97.19 211 LEU A O 1
ATOM 1617 N N . ARG A 1 212 ? -13.041 -9.782 3.642 1.00 95.81 212 ARG A N 1
ATOM 1618 C CA . ARG A 1 212 ? -13.838 -10.315 4.753 1.00 95.81 212 ARG A CA 1
ATOM 1619 C C . ARG A 1 212 ? -15.313 -9.921 4.641 1.00 95.81 212 ARG A C 1
ATOM 1621 O O . ARG A 1 212 ? -16.178 -10.719 4.984 1.00 95.81 212 ARG A O 1
ATOM 1628 N N . GLU A 1 213 ? -15.593 -8.700 4.194 1.00 95.12 213 GLU A N 1
ATOM 1629 C CA . GLU A 1 213 ? -16.957 -8.199 3.979 1.00 95.12 213 GLU A CA 1
ATOM 1630 C C . GLU A 1 213 ? -17.607 -8.810 2.723 1.00 95.12 213 GLU A C 1
ATOM 1632 O O . GLU A 1 213 ? -18.826 -8.972 2.674 1.00 95.12 213 GLU A O 1
ATOM 1637 N N . HIS A 1 214 ? -16.798 -9.204 1.736 1.00 96.38 214 HIS A N 1
ATOM 1638 C CA . HIS A 1 214 ? -17.245 -9.757 0.458 1.00 96.38 214 HIS A CA 1
ATOM 1639 C C . HIS A 1 214 ? -16.420 -10.994 0.044 1.00 96.38 214 HIS A C 1
ATOM 1641 O O . HIS A 1 214 ? -15.689 -10.937 -0.950 1.00 96.38 214 HIS A O 1
ATOM 1647 N N . PRO A 1 215 ? -16.533 -12.124 0.769 1.00 96.44 215 PRO A N 1
ATOM 1648 C CA . PRO A 1 215 ? -15.663 -13.290 0.572 1.00 96.44 215 PRO A CA 1
ATOM 1649 C C . PRO A 1 215 ? -15.825 -13.950 -0.802 1.00 96.44 215 PRO A C 1
ATOM 1651 O O . PRO A 1 215 ? -14.857 -14.460 -1.356 1.00 96.44 215 PRO A O 1
ATOM 1654 N N . ASP A 1 216 ? -17.025 -13.877 -1.380 1.00 95.25 216 ASP A N 1
ATOM 1655 C CA . ASP A 1 216 ? -17.348 -14.461 -2.687 1.00 95.25 216 ASP A CA 1
ATOM 1656 C C . ASP A 1 216 ? -17.171 -13.462 -3.847 1.00 95.25 216 ASP A C 1
ATOM 1658 O O . ASP A 1 216 ? -17.659 -13.680 -4.958 1.00 95.25 216 ASP A O 1
ATOM 1662 N N . SER A 1 217 ? -16.512 -12.324 -3.603 1.00 94.56 217 SER A N 1
ATOM 1663 C CA . SER A 1 217 ? -16.302 -11.284 -4.609 1.00 94.56 217 SER A CA 1
ATOM 1664 C C . SER A 1 217 ? -14.950 -11.433 -5.300 1.00 94.56 217 SER A C 1
ATOM 1666 O O . SER A 1 217 ? -13.895 -11.249 -4.689 1.00 94.56 217 SER A O 1
ATOM 1668 N N . ALA A 1 218 ? -14.980 -11.664 -6.617 1.00 95.62 218 ALA A N 1
ATOM 1669 C CA . ALA A 1 218 ? -13.782 -11.621 -7.456 1.00 95.62 218 ALA A CA 1
ATOM 1670 C C . ALA A 1 218 ? -13.036 -10.282 -7.310 1.00 95.62 218 ALA A C 1
ATOM 1672 O O . ALA A 1 218 ? -11.811 -10.252 -7.279 1.00 95.62 218 ALA A O 1
ATOM 1673 N N . ASP A 1 219 ? -13.769 -9.175 -7.163 1.00 93.62 219 ASP A N 1
ATOM 1674 C CA . ASP A 1 219 ? -13.212 -7.829 -7.006 1.00 93.62 219 ASP A CA 1
ATOM 1675 C C . ASP A 1 219 ? -12.387 -7.710 -5.730 1.00 93.62 219 ASP A C 1
ATOM 1677 O O . ASP A 1 219 ? -11.325 -7.088 -5.742 1.00 93.62 219 ASP A O 1
ATOM 1681 N N . ALA A 1 220 ? -12.847 -8.330 -4.643 1.00 96.06 220 ALA A N 1
ATOM 1682 C CA . ALA A 1 220 ? -12.129 -8.301 -3.382 1.00 96.06 220 ALA A CA 1
ATOM 1683 C C . ALA A 1 220 ? -10.820 -9.095 -3.451 1.00 96.06 220 ALA A C 1
ATOM 1685 O O . ALA A 1 220 ? -9.782 -8.601 -3.006 1.00 96.06 220 ALA A O 1
ATOM 1686 N N . LEU A 1 221 ? -10.842 -10.266 -4.097 1.00 97.06 221 LEU A N 1
ATOM 1687 C CA . LEU A 1 221 ? -9.636 -11.050 -4.374 1.00 97.06 221 LEU A CA 1
ATOM 1688 C C . LEU A 1 221 ? -8.665 -10.286 -5.279 1.00 97.06 221 LEU A C 1
ATOM 1690 O O . LEU A 1 221 ? -7.485 -10.173 -4.963 1.00 97.06 221 LEU A O 1
ATOM 1694 N N . TYR A 1 222 ? -9.149 -9.683 -6.366 1.00 96.25 222 TYR A N 1
ATOM 1695 C CA . TYR A 1 222 ? -8.300 -8.916 -7.277 1.00 96.25 222 TYR A CA 1
ATOM 1696 C C . TYR A 1 222 ? -7.669 -7.695 -6.602 1.00 96.25 222 TYR A C 1
ATOM 1698 O O . TYR A 1 222 ? -6.490 -7.413 -6.818 1.00 96.25 222 TYR A O 1
ATOM 1706 N N . LEU A 1 223 ? -8.417 -6.961 -5.775 1.00 96.00 223 LEU A N 1
ATOM 1707 C CA . LEU A 1 223 ? -7.877 -5.811 -5.048 1.00 96.00 223 LEU A CA 1
ATOM 1708 C C . LEU A 1 223 ? -6.855 -6.234 -3.984 1.00 96.00 223 LEU A C 1
ATOM 1710 O O . LEU A 1 223 ? -5.842 -5.550 -3.815 1.00 96.00 223 LEU A O 1
ATOM 1714 N N . ARG A 1 224 ? -7.059 -7.376 -3.312 1.00 98.06 224 ARG A N 1
ATOM 1715 C CA . ARG A 1 224 ? -6.051 -7.937 -2.400 1.00 98.06 224 ARG A CA 1
ATOM 1716 C C . ARG A 1 224 ? -4.808 -8.397 -3.151 1.00 98.06 224 ARG A C 1
ATOM 1718 O O . ARG A 1 224 ? -3.707 -8.030 -2.740 1.00 98.06 224 ARG A O 1
ATOM 1725 N N . ALA A 1 225 ? -4.959 -9.048 -4.304 1.00 98.31 225 ALA A N 1
ATOM 1726 C CA . ALA A 1 225 ? -3.841 -9.377 -5.183 1.00 98.31 225 ALA A CA 1
ATOM 1727 C C . ALA A 1 225 ? -3.044 -8.135 -5.604 1.00 98.31 225 ALA A C 1
ATOM 1729 O O . ALA A 1 225 ? -1.814 -8.160 -5.597 1.00 98.31 225 ALA A O 1
ATOM 1730 N N . TYR A 1 226 ? -3.727 -7.030 -5.921 1.00 97.94 226 TYR A N 1
ATOM 1731 C CA . TYR A 1 226 ? -3.081 -5.764 -6.267 1.00 97.94 226 TYR A CA 1
ATOM 1732 C C . TYR A 1 226 ? -2.201 -5.234 -5.131 1.00 97.94 226 TYR A C 1
ATOM 1734 O O . TYR A 1 226 ? -1.030 -4.909 -5.343 1.00 97.94 226 TYR A O 1
ATOM 1742 N N . ALA A 1 227 ? -2.750 -5.181 -3.914 1.00 98.06 227 ALA A N 1
ATOM 1743 C CA . ALA A 1 227 ? -2.017 -4.750 -2.729 1.00 98.06 227 ALA A CA 1
ATOM 1744 C C . ALA A 1 227 ? -0.825 -5.673 -2.433 1.00 98.06 227 ALA A C 1
ATOM 1746 O O . ALA A 1 227 ? 0.292 -5.193 -2.234 1.00 98.06 227 ALA A O 1
ATOM 1747 N N . LEU A 1 228 ? -1.040 -6.994 -2.459 1.00 98.44 228 LEU A N 1
ATOM 1748 C CA . LEU A 1 228 ? -0.008 -8.010 -2.237 1.00 98.44 228 LEU A CA 1
ATOM 1749 C C . LEU A 1 228 ? 1.127 -7.899 -3.262 1.00 98.44 228 LEU A C 1
ATOM 1751 O O . LEU A 1 228 ? 2.297 -7.877 -2.876 1.00 98.44 228 LEU A O 1
ATOM 1755 N N . GLY A 1 229 ? 0.793 -7.775 -4.548 1.00 97.88 229 GLY A N 1
ATOM 1756 C CA . GLY A 1 229 ? 1.762 -7.684 -5.637 1.00 97.88 229 GLY A CA 1
ATOM 1757 C C . GLY A 1 229 ? 2.656 -6.458 -5.509 1.00 97.88 229 GLY A C 1
ATOM 1758 O O . GLY A 1 229 ? 3.877 -6.589 -5.502 1.00 97.88 229 GLY A O 1
ATOM 1759 N N . LEU A 1 230 ? 2.074 -5.276 -5.281 1.00 96.38 230 LEU A N 1
ATOM 1760 C CA . LEU A 1 230 ? 2.868 -4.065 -5.052 1.00 96.38 230 LEU A CA 1
ATOM 1761 C C . LEU A 1 230 ? 3.654 -4.102 -3.730 1.00 96.38 230 LEU A C 1
ATOM 1763 O O . LEU A 1 230 ? 4.656 -3.406 -3.594 1.00 96.38 230 LEU A O 1
ATOM 1767 N N . CYS A 1 231 ? 3.264 -4.919 -2.753 1.00 96.50 231 CYS A N 1
ATOM 1768 C CA . CYS A 1 231 ? 4.054 -5.130 -1.536 1.00 96.50 231 CYS A CA 1
ATOM 1769 C C . CYS A 1 231 ? 5.188 -6.161 -1.698 1.00 96.50 231 CYS A C 1
ATOM 1771 O O . CYS A 1 231 ? 5.911 -6.400 -0.731 1.00 96.50 231 CYS A O 1
ATOM 1773 N N . GLY A 1 232 ? 5.357 -6.767 -2.880 1.00 96.12 232 GLY A N 1
ATOM 1774 C CA . GLY A 1 232 ? 6.364 -7.803 -3.137 1.00 96.12 232 GLY A CA 1
ATOM 1775 C C . GLY A 1 232 ? 5.948 -9.213 -2.695 1.00 96.12 232 GLY A C 1
ATOM 1776 O O . GLY A 1 232 ? 6.766 -10.129 -2.683 1.00 96.12 232 GLY A O 1
ATOM 1777 N N . LEU A 1 233 ? 4.678 -9.427 -2.337 1.00 97.12 233 LEU A N 1
ATOM 1778 C CA . LEU A 1 233 ? 4.136 -10.719 -1.897 1.00 97.12 233 LEU A CA 1
ATOM 1779 C C . LEU A 1 233 ? 3.569 -11.506 -3.093 1.00 97.12 233 LEU A C 1
ATOM 1781 O O . LEU A 1 233 ? 2.394 -11.876 -3.117 1.00 97.12 233 LEU A O 1
ATOM 1785 N N . HIS A 1 234 ? 4.406 -11.739 -4.110 1.00 97.50 234 HIS A N 1
ATOM 1786 C CA . HIS A 1 234 ? 3.949 -12.138 -5.448 1.00 97.50 234 HIS A CA 1
ATOM 1787 C C . HIS A 1 234 ? 3.185 -13.468 -5.478 1.00 97.50 234 HIS A C 1
ATOM 1789 O O . HIS A 1 234 ? 2.156 -13.569 -6.141 1.00 97.50 234 HIS A O 1
ATOM 1795 N N . GLN A 1 235 ? 3.646 -14.479 -4.736 1.00 96.94 235 GLN A N 1
ATOM 1796 C CA . GLN A 1 235 ? 2.979 -15.784 -4.721 1.00 96.94 235 GLN A CA 1
ATOM 1797 C C . GLN A 1 235 ? 1.562 -15.700 -4.138 1.00 96.94 235 GLN A C 1
ATOM 1799 O O . GLN A 1 235 ? 0.643 -16.319 -4.665 1.00 96.94 235 GLN A O 1
ATOM 1804 N N . LEU A 1 236 ? 1.373 -14.915 -3.071 1.00 97.56 236 LEU A N 1
ATOM 1805 C CA . LEU A 1 236 ? 0.050 -14.706 -2.479 1.00 97.56 236 LEU A CA 1
ATOM 1806 C C . LEU A 1 236 ? -0.864 -13.949 -3.450 1.00 97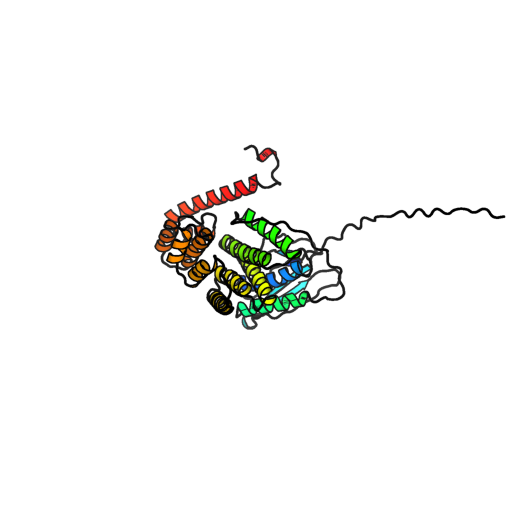.56 236 LEU A C 1
ATOM 1808 O O . LEU A 1 236 ? -2.025 -14.310 -3.602 1.00 97.56 236 LEU A O 1
ATOM 1812 N N . ALA A 1 237 ? -0.323 -12.952 -4.156 1.00 98.25 237 ALA A N 1
ATOM 1813 C CA . ALA A 1 237 ? -1.065 -12.220 -5.175 1.00 98.25 237 ALA A CA 1
ATOM 1814 C C . ALA A 1 237 ? -1.517 -13.122 -6.335 1.00 98.25 237 ALA A C 1
ATOM 1816 O O . ALA A 1 237 ? -2.666 -13.038 -6.756 1.00 98.25 237 ALA A O 1
ATOM 1817 N N . LEU A 1 238 ? -0.648 -14.015 -6.825 1.00 98.06 238 LEU A N 1
ATOM 1818 C CA . LEU A 1 238 ? -1.007 -14.987 -7.864 1.00 98.06 238 LEU A CA 1
ATOM 1819 C C . LEU A 1 238 ? -2.128 -15.924 -7.400 1.00 98.06 238 LEU A C 1
ATOM 1821 O O . LEU A 1 238 ? -3.067 -16.156 -8.156 1.00 98.06 238 LEU A O 1
ATOM 1825 N N . ASN A 1 239 ? -2.070 -16.410 -6.156 1.00 97.69 239 ASN A N 1
ATOM 1826 C CA . ASN A 1 239 ? -3.125 -17.259 -5.598 1.00 97.69 239 ASN A CA 1
ATOM 1827 C C . ASN A 1 239 ? -4.485 -16.536 -5.580 1.00 97.69 239 ASN A C 1
ATOM 1829 O O . ASN A 1 239 ? -5.493 -17.124 -5.967 1.00 97.69 239 ASN A O 1
ATOM 1833 N N . ASP A 1 240 ? -4.507 -15.259 -5.186 1.00 98.06 240 ASP A N 1
ATOM 1834 C CA . ASP A 1 240 ? -5.725 -14.440 -5.187 1.00 98.06 240 ASP A CA 1
ATOM 1835 C C . ASP A 1 240 ? -6.251 -14.169 -6.604 1.00 98.06 240 ASP A C 1
ATOM 1837 O O . ASP A 1 240 ? -7.462 -14.213 -6.826 1.00 98.06 240 ASP A O 1
ATOM 1841 N N . LEU A 1 241 ? -5.370 -13.922 -7.582 1.00 97.00 241 LEU A N 1
ATOM 1842 C CA . LEU A 1 241 ? -5.784 -13.755 -8.980 1.00 97.00 241 LEU A CA 1
ATOM 1843 C C . LEU A 1 241 ? -6.421 -15.030 -9.534 1.00 97.00 241 LEU A C 1
ATOM 1845 O O . LEU A 1 241 ? -7.475 -14.954 -10.162 1.00 97.00 241 LEU A O 1
ATOM 1849 N N . GLU A 1 242 ? -5.823 -16.194 -9.286 1.00 96.94 242 GLU A N 1
ATOM 1850 C CA . GLU A 1 242 ? -6.378 -17.472 -9.741 1.00 96.94 242 GLU A CA 1
ATOM 1851 C C . GLU A 1 242 ? -7.712 -17.792 -9.052 1.00 96.94 242 GLU A C 1
ATOM 1853 O O . GLU A 1 242 ? -8.673 -18.183 -9.719 1.00 96.94 242 GLU A O 1
ATOM 1858 N N . ALA A 1 243 ? -7.823 -17.537 -7.744 1.00 96.50 243 ALA A N 1
ATOM 1859 C CA . ALA A 1 243 ? -9.086 -17.673 -7.021 1.00 96.50 243 ALA A CA 1
ATOM 1860 C C . ALA A 1 243 ? -10.169 -16.731 -7.577 1.00 96.50 243 ALA A C 1
ATOM 1862 O O . ALA A 1 243 ? -11.302 -17.154 -7.801 1.00 96.50 243 ALA A O 1
ATOM 1863 N N . GLY A 1 244 ? -9.826 -15.473 -7.870 1.00 95.62 244 GLY A N 1
ATOM 1864 C CA . GLY A 1 244 ? -10.769 -14.508 -8.434 1.00 95.62 244 GLY A CA 1
ATOM 1865 C C . GLY A 1 244 ? -11.223 -14.871 -9.853 1.00 95.62 244 GLY A C 1
ATOM 1866 O O . GLY A 1 244 ? -12.406 -14.731 -10.169 1.00 95.62 244 GLY A O 1
ATOM 1867 N N . LYS A 1 245 ? -10.326 -15.414 -10.690 1.00 95.56 245 LYS A N 1
ATOM 1868 C CA . LYS A 1 245 ? -10.664 -15.907 -12.040 1.00 95.56 245 LYS A CA 1
ATOM 1869 C C . LYS A 1 245 ? -11.671 -17.054 -11.995 1.00 95.56 245 LYS A C 1
ATOM 1871 O O . LYS A 1 245 ? -12.544 -17.135 -12.860 1.00 95.56 245 LYS A O 1
ATOM 1876 N N . ALA A 1 246 ? -11.591 -17.910 -10.976 1.00 96.50 246 ALA A N 1
ATOM 1877 C CA . ALA A 1 246 ? -12.525 -19.017 -10.793 1.00 96.50 246 ALA A CA 1
ATOM 1878 C C . ALA A 1 246 ? -13.968 -18.559 -10.493 1.00 96.50 246 ALA A C 1
ATOM 1880 O O . ALA A 1 246 ? -14.908 -19.300 -10.778 1.00 96.50 246 ALA A O 1
ATOM 1881 N N . LEU A 1 247 ? -14.167 -17.332 -9.993 1.00 94.94 247 LEU A N 1
ATOM 1882 C CA . LEU A 1 247 ? -15.483 -16.772 -9.645 1.00 94.94 247 LEU A CA 1
ATOM 1883 C C . LEU A 1 247 ? -16.255 -16.161 -10.840 1.00 94.94 247 LEU A C 1
ATOM 1885 O O . LEU A 1 247 ? -17.278 -15.513 -10.641 1.00 94.94 247 LEU A O 1
ATOM 1889 N N . GLN A 1 248 ? -15.800 -16.375 -12.083 1.00 80.25 248 GLN A N 1
ATOM 1890 C CA . GLN A 1 248 ? -16.502 -16.021 -13.335 1.00 80.25 248 GLN A CA 1
ATOM 1891 C C . GLN A 1 248 ? -17.022 -14.569 -13.413 1.00 80.25 248 GLN A C 1
ATOM 1893 O O . GLN A 1 248 ? -18.175 -14.306 -13.765 1.00 80.25 248 GLN A O 1
ATOM 1898 N N . ARG A 1 249 ? -16.155 -13.588 -13.135 1.00 80.19 249 ARG A N 1
ATOM 1899 C CA . ARG A 1 249 ? -16.460 -12.168 -13.380 1.00 80.19 249 ARG A CA 1
ATOM 1900 C C . ARG A 1 249 ? -16.601 -11.889 -14.882 1.00 80.19 249 ARG A C 1
ATOM 1902 O O . ARG A 1 249 ? -15.795 -12.361 -15.678 1.00 80.19 249 ARG A O 1
ATOM 1909 N N . LYS A 1 250 ? -17.582 -11.052 -15.248 1.00 79.44 250 LYS A N 1
ATOM 1910 C CA . LYS A 1 250 ? -17.871 -10.678 -16.644 1.00 79.44 250 LYS A CA 1
ATOM 1911 C C . LYS A 1 250 ? -16.673 -10.036 -17.355 1.00 79.44 250 LYS A C 1
ATOM 1913 O O . LYS A 1 250 ? -16.389 -10.403 -18.487 1.00 79.44 250 LYS A O 1
ATOM 1918 N N . GLU A 1 251 ? -15.979 -9.108 -16.693 1.00 88.31 251 GLU A N 1
ATOM 1919 C CA . GLU A 1 251 ? -14.808 -8.412 -17.244 1.00 88.31 251 GLU A CA 1
ATOM 1920 C C . GLU A 1 251 ? -13.775 -8.133 -16.138 1.00 88.31 251 GLU A C 1
ATOM 1922 O O . GLU A 1 251 ? -14.149 -7.586 -15.094 1.00 88.31 251 GLU A O 1
ATOM 1927 N N . PRO A 1 252 ? -12.495 -8.510 -16.320 1.00 87.94 252 PRO A N 1
ATOM 1928 C CA . PRO A 1 252 ? -11.438 -8.195 -15.367 1.00 87.94 252 PRO A CA 1
ATOM 1929 C C . PRO A 1 252 ? -11.071 -6.698 -15.401 1.00 87.94 252 PRO A C 1
ATOM 1931 O O . PRO A 1 252 ? -11.181 -6.057 -16.448 1.00 87.94 252 PRO A O 1
ATOM 1934 N N . PRO A 1 253 ? -10.587 -6.121 -14.286 1.00 91.06 253 PRO A N 1
ATOM 1935 C CA . PRO A 1 253 ? -10.073 -4.754 -14.272 1.00 91.06 253 PRO A CA 1
ATOM 1936 C C . PRO A 1 253 ? -8.897 -4.564 -15.238 1.00 91.06 253 PRO A C 1
ATOM 1938 O O . PRO A 1 253 ? -8.011 -5.412 -15.319 1.00 91.06 253 PRO A O 1
ATOM 1941 N N . SER A 1 254 ? -8.820 -3.404 -15.894 1.00 90.31 254 SER A N 1
ATOM 1942 C CA . SER A 1 254 ? -7.758 -3.089 -16.869 1.00 90.31 254 SER A CA 1
ATOM 1943 C C . SER A 1 254 ? -6.336 -3.146 -16.293 1.00 90.31 254 SER A C 1
ATOM 1945 O O . SER A 1 254 ? -5.377 -3.389 -17.015 1.00 90.31 254 SER A O 1
ATOM 1947 N N . TRP A 1 255 ? -6.168 -2.959 -14.983 1.00 90.25 255 TRP A N 1
ATOM 1948 C CA . TRP A 1 255 ? -4.872 -3.076 -14.305 1.00 90.25 255 TRP A CA 1
ATOM 1949 C C . TRP A 1 255 ? -4.446 -4.512 -13.989 1.00 90.25 255 TRP A C 1
ATOM 1951 O O . TRP A 1 255 ? -3.308 -4.715 -13.567 1.00 90.25 255 TRP A O 1
ATOM 1961 N N . MET A 1 256 ? -5.312 -5.507 -14.191 1.00 94.75 256 MET A N 1
ATOM 1962 C CA . MET A 1 256 ? -5.002 -6.901 -13.874 1.00 94.75 256 MET A CA 1
ATOM 1963 C C . MET A 1 256 ? -3.877 -7.459 -14.742 1.00 94.75 256 MET A C 1
ATOM 1965 O O . MET A 1 256 ? -2.967 -8.086 -14.214 1.00 94.75 256 MET A O 1
ATOM 1969 N N . GLN A 1 257 ? -3.915 -7.221 -16.055 1.00 95.81 257 GLN A N 1
ATOM 1970 C CA . GLN A 1 257 ? -2.891 -7.744 -16.960 1.00 95.81 257 GLN A CA 1
ATOM 1971 C C . GLN A 1 257 ? -1.491 -7.189 -16.627 1.00 95.81 257 GLN A C 1
ATOM 1973 O O . GLN A 1 257 ? -0.585 -7.999 -16.440 1.00 95.81 257 GLN A O 1
ATOM 1978 N N . PRO A 1 258 ? -1.284 -5.865 -16.454 1.00 96.50 258 PRO A N 1
ATOM 1979 C CA . PRO A 1 258 ? 0.004 -5.341 -15.991 1.00 96.50 258 PRO A CA 1
ATOM 1980 C C . PRO A 1 258 ? 0.444 -5.928 -14.647 1.00 96.50 258 PRO A C 1
ATOM 1982 O O . PRO A 1 258 ? 1.610 -6.270 -14.475 1.00 96.50 258 PRO A O 1
ATOM 1985 N N . LEU A 1 259 ? -0.486 -6.102 -13.703 1.00 97.25 259 LEU A N 1
ATOM 1986 C CA . LEU A 1 259 ? -0.173 -6.748 -12.431 1.00 97.25 259 LEU A CA 1
ATOM 1987 C C . LEU A 1 259 ? 0.316 -8.189 -12.642 1.00 97.25 259 LEU A C 1
ATOM 1989 O O . LEU A 1 259 ? 1.321 -8.574 -12.060 1.00 97.25 259 LEU A O 1
ATOM 1993 N N . GLU A 1 260 ? -0.337 -8.986 -13.487 1.00 98.06 260 GLU A N 1
ATOM 1994 C CA . GLU A 1 260 ? 0.138 -10.337 -13.803 1.00 98.06 260 GLU A CA 1
ATOM 1995 C C . GLU A 1 260 ? 1.537 -10.343 -14.416 1.00 98.06 260 GLU A C 1
ATOM 1997 O O . GLU A 1 260 ? 2.357 -11.181 -14.039 1.00 98.06 260 GLU A O 1
ATOM 2002 N N . CYS A 1 261 ? 1.822 -9.410 -15.327 1.00 98.25 261 CYS A N 1
ATOM 2003 C CA . CYS A 1 261 ? 3.152 -9.260 -15.905 1.00 98.25 261 CYS A CA 1
ATOM 2004 C C . CYS A 1 261 ? 4.190 -8.914 -14.826 1.00 98.25 261 CYS A C 1
ATOM 2006 O O . CYS A 1 261 ? 5.253 -9.530 -14.804 1.00 98.25 261 CYS A O 1
ATOM 2008 N N . LEU A 1 262 ? 3.870 -8.025 -13.872 1.00 97.94 262 LEU A N 1
ATOM 2009 C CA . LEU A 1 262 ? 4.731 -7.752 -12.710 1.00 97.94 262 LEU A CA 1
ATOM 2010 C C . LEU A 1 262 ? 5.011 -9.034 -11.917 1.00 97.94 262 LEU A C 1
ATOM 2012 O O . LEU A 1 262 ? 6.164 -9.353 -11.638 1.00 97.94 262 LEU A O 1
ATOM 2016 N N . LEU A 1 263 ? 3.960 -9.778 -11.572 1.00 98.12 263 LEU A N 1
ATOM 2017 C CA . LEU A 1 263 ? 4.057 -10.986 -10.748 1.00 98.12 263 LEU A CA 1
ATOM 2018 C C . LEU A 1 263 ? 4.864 -12.104 -11.425 1.00 98.12 263 LEU A C 1
ATOM 2020 O O . LEU A 1 263 ? 5.500 -12.903 -10.738 1.00 98.12 263 LEU A O 1
ATOM 2024 N N . LYS A 1 264 ? 4.845 -12.149 -12.762 1.00 97.88 264 LYS A N 1
ATOM 2025 C CA . LYS A 1 264 ? 5.579 -13.107 -13.603 1.00 97.88 264 LYS A CA 1
ATOM 2026 C C . LYS A 1 264 ? 6.944 -12.584 -14.071 1.00 97.88 264 LYS A C 1
ATOM 2028 O O . LYS A 1 264 ? 7.645 -13.309 -14.770 1.00 97.88 264 LYS A O 1
ATOM 2033 N N . PHE A 1 265 ? 7.327 -11.366 -13.678 1.00 97.69 265 PHE A N 1
ATOM 2034 C CA . PHE A 1 265 ? 8.545 -10.681 -14.128 1.00 97.69 265 PHE A CA 1
ATOM 2035 C C . PHE A 1 265 ? 8.645 -10.528 -15.660 1.00 97.69 265 PHE A C 1
ATOM 2037 O O . PHE A 1 265 ? 9.735 -10.547 -16.230 1.00 97.69 265 PHE A O 1
ATOM 2044 N N . ASP A 1 266 ? 7.506 -10.351 -16.331 1.00 98.00 266 ASP A N 1
ATOM 2045 C CA . ASP A 1 266 ? 7.430 -10.099 -17.771 1.00 98.00 266 ASP A CA 1
ATOM 2046 C C . ASP A 1 266 ? 7.666 -8.609 -18.066 1.00 98.00 266 ASP A C 1
ATOM 2048 O O . ASP A 1 266 ? 6.741 -7.820 -18.284 1.00 98.00 266 ASP A O 1
ATOM 2052 N N . THR A 1 267 ? 8.937 -8.204 -17.984 1.00 97.75 267 THR A N 1
ATOM 2053 C CA . THR A 1 267 ? 9.358 -6.808 -18.170 1.00 97.75 267 THR A CA 1
ATOM 2054 C C . THR A 1 267 ? 8.995 -6.276 -19.555 1.00 97.75 267 THR A C 1
ATOM 2056 O O . THR A 1 267 ? 8.595 -5.121 -19.669 1.00 97.75 267 THR A O 1
ATOM 2059 N N . ASP A 1 268 ? 9.112 -7.088 -20.607 1.00 97.94 268 ASP A N 1
ATOM 2060 C CA . ASP A 1 268 ? 8.871 -6.629 -21.977 1.00 97.94 268 ASP A CA 1
ATOM 2061 C C . ASP A 1 268 ? 7.387 -6.335 -22.223 1.00 97.94 268 ASP A C 1
ATOM 2063 O O . ASP A 1 268 ? 7.070 -5.261 -22.734 1.00 97.94 268 ASP A O 1
ATOM 2067 N N . ALA A 1 269 ? 6.471 -7.191 -21.752 1.00 97.88 269 ALA A N 1
ATOM 2068 C CA . ALA A 1 269 ? 5.034 -6.916 -21.830 1.00 97.88 269 ALA A CA 1
ATOM 2069 C C . ALA A 1 269 ? 4.627 -5.656 -21.038 1.00 97.88 269 ALA A C 1
ATOM 2071 O O . ALA A 1 269 ? 3.726 -4.906 -21.438 1.00 97.88 269 ALA A O 1
ATOM 2072 N N . LEU A 1 270 ? 5.306 -5.382 -19.917 1.00 97.44 270 LEU A N 1
ATOM 2073 C CA . LEU A 1 270 ? 5.107 -4.149 -19.152 1.00 97.44 270 LEU A CA 1
ATOM 2074 C C . LEU A 1 270 ? 5.593 -2.914 -19.916 1.00 97.44 270 LEU A C 1
ATOM 2076 O O . LEU A 1 270 ? 4.890 -1.905 -19.916 1.00 97.44 270 LEU A O 1
ATOM 2080 N N . ILE A 1 271 ? 6.744 -2.991 -20.594 1.00 97.06 271 ILE A N 1
ATOM 2081 C CA . ILE A 1 271 ? 7.254 -1.911 -21.456 1.00 97.06 271 ILE A CA 1
ATOM 2082 C C . ILE A 1 271 ? 6.290 -1.655 -22.619 1.00 97.06 271 ILE A C 1
ATOM 2084 O O . ILE A 1 271 ? 5.961 -0.504 -22.898 1.00 97.06 271 ILE A O 1
ATOM 2088 N N . GLU A 1 272 ? 5.802 -2.705 -23.281 1.00 97.00 272 GLU A N 1
ATOM 2089 C CA . GLU A 1 272 ? 4.818 -2.580 -24.364 1.00 97.00 272 GLU A CA 1
ATOM 2090 C C . GLU A 1 272 ? 3.549 -1.874 -23.881 1.00 97.00 272 GLU A C 1
ATOM 2092 O O . GLU A 1 272 ? 3.089 -0.914 -24.502 1.00 97.00 272 GLU A O 1
ATOM 2097 N N . THR A 1 273 ? 3.033 -2.279 -22.718 1.00 95.38 273 THR A N 1
ATOM 2098 C CA . THR A 1 273 ? 1.877 -1.621 -22.101 1.00 95.38 273 THR A CA 1
ATOM 2099 C C . THR A 1 273 ? 2.182 -0.162 -21.761 1.00 95.38 273 THR A C 1
ATOM 2101 O O . THR A 1 273 ? 1.362 0.716 -22.036 1.00 95.38 273 THR A O 1
ATOM 2104 N N . ALA A 1 274 ? 3.357 0.120 -21.195 1.00 94.12 274 ALA A N 1
ATOM 2105 C CA . ALA A 1 274 ? 3.787 1.468 -20.830 1.00 94.12 274 ALA A CA 1
ATOM 2106 C C . ALA A 1 274 ? 3.948 2.404 -22.038 1.00 94.12 274 ALA A C 1
ATOM 2108 O O . ALA A 1 274 ? 3.790 3.615 -21.902 1.00 94.12 274 ALA A O 1
ATOM 2109 N N . ASN A 1 275 ? 4.224 1.846 -23.215 1.00 95.50 275 ASN A N 1
ATOM 2110 C CA . ASN A 1 275 ? 4.418 2.589 -24.458 1.00 95.50 275 ASN A CA 1
ATOM 2111 C C . ASN A 1 275 ? 3.146 2.754 -25.294 1.00 95.50 275 ASN A C 1
ATOM 2113 O O . ASN A 1 275 ? 3.176 3.443 -26.314 1.00 95.50 275 ASN A O 1
ATOM 2117 N N . SER A 1 276 ? 2.052 2.128 -24.869 1.00 94.19 276 SER A N 1
ATOM 2118 C CA . SER A 1 276 ? 0.748 2.182 -25.524 1.00 94.19 276 SER A CA 1
ATOM 2119 C C . SER A 1 276 ? -0.157 3.274 -24.936 1.00 94.19 276 SER A C 1
ATOM 2121 O O . SER A 1 276 ? 0.161 3.899 -23.926 1.00 94.19 276 SER A O 1
ATOM 2123 N N . GLU A 1 277 ? -1.343 3.456 -25.522 1.00 92.12 277 GLU A N 1
ATOM 2124 C CA . GLU A 1 277 ? -2.414 4.312 -24.979 1.00 92.12 277 GLU A CA 1
ATOM 2125 C C . GLU A 1 277 ? -3.229 3.619 -23.863 1.00 92.12 277 GLU A C 1
ATOM 2127 O O . GLU A 1 277 ? -4.341 4.030 -23.532 1.00 92.12 277 GLU A O 1
ATOM 2132 N N . HIS A 1 278 ? -2.710 2.531 -23.281 1.00 88.50 278 HIS A N 1
ATOM 2133 C CA . HIS A 1 278 ? -3.411 1.778 -22.248 1.00 88.50 278 HIS A CA 1
ATOM 2134 C C . HIS A 1 278 ? -3.663 2.643 -20.991 1.00 88.50 278 HIS A C 1
ATOM 2136 O O . HIS A 1 278 ? -2.738 3.315 -20.529 1.00 88.50 278 HIS A O 1
ATOM 2142 N N . PRO A 1 279 ? -4.842 2.562 -20.331 1.00 87.06 279 PRO A N 1
ATOM 2143 C CA . PRO A 1 279 ? -5.167 3.372 -19.143 1.00 87.06 279 PRO A CA 1
ATOM 2144 C C . PRO A 1 279 ? -4.213 3.210 -17.950 1.00 87.06 279 PRO A C 1
ATOM 2146 O O . PRO A 1 279 ? -4.279 3.959 -16.982 1.00 87.06 279 PRO A O 1
ATOM 2149 N N . GLN A 1 280 ? -3.370 2.178 -17.976 1.00 87.62 280 GLN A N 1
ATOM 2150 C CA . GLN A 1 280 ? -2.385 1.871 -16.939 1.00 87.62 280 GLN A CA 1
ATOM 2151 C C . GLN A 1 280 ? -0.944 2.035 -17.431 1.00 87.62 280 GLN A C 1
ATOM 2153 O O . GLN A 1 280 ? -0.052 1.463 -16.817 1.00 87.62 280 GLN A O 1
ATOM 2158 N N . CYS A 1 281 ? -0.692 2.771 -18.517 1.00 87.81 281 CYS A N 1
ATOM 2159 C CA . CYS A 1 281 ? 0.649 2.929 -19.089 1.00 87.81 281 CYS A CA 1
ATOM 2160 C C . CYS A 1 281 ? 1.681 3.427 -18.054 1.00 87.81 281 CYS A C 1
ATOM 2162 O O . CYS A 1 281 ? 2.740 2.823 -17.897 1.00 87.81 281 CYS A O 1
ATOM 2164 N N . VAL A 1 282 ? 1.333 4.437 -17.247 1.00 87.50 282 VAL A N 1
ATOM 2165 C CA . VAL A 1 282 ? 2.206 4.967 -16.179 1.00 87.50 282 VAL A CA 1
ATOM 2166 C C . VAL A 1 282 ? 2.498 3.909 -15.111 1.00 87.50 282 VAL A C 1
ATOM 2168 O O . VAL A 1 282 ? 3.648 3.702 -14.720 1.00 87.50 282 VAL A O 1
ATOM 2171 N N . THR A 1 283 ? 1.459 3.209 -14.646 1.00 89.38 283 THR A N 1
ATOM 2172 C CA . THR A 1 283 ? 1.594 2.128 -13.660 1.00 89.38 283 THR A CA 1
ATOM 2173 C C . THR A 1 283 ? 2.432 0.978 -14.214 1.00 89.38 283 THR A C 1
ATOM 2175 O O . THR A 1 283 ? 3.291 0.466 -13.503 1.00 89.38 283 THR A O 1
ATOM 2178 N N . ALA A 1 284 ? 2.232 0.603 -15.478 1.00 93.56 284 ALA A N 1
ATOM 2179 C CA . ALA A 1 284 ? 2.999 -0.441 -16.145 1.00 93.56 284 ALA A CA 1
ATOM 2180 C C . ALA A 1 284 ? 4.483 -0.065 -16.260 1.00 93.56 284 ALA A C 1
ATOM 2182 O O . ALA A 1 284 ? 5.332 -0.911 -16.002 1.00 93.56 284 ALA A O 1
ATOM 2183 N N . GLY A 1 285 ? 4.805 1.203 -16.542 1.00 93.56 285 GLY A N 1
ATOM 2184 C CA . GLY A 1 285 ? 6.187 1.689 -16.552 1.00 93.56 285 GLY A CA 1
ATOM 2185 C C . GLY A 1 285 ? 6.860 1.578 -15.181 1.00 93.56 285 GLY A C 1
ATOM 2186 O O . GLY A 1 285 ? 7.984 1.093 -15.080 1.00 93.56 285 GLY A O 1
ATOM 2187 N N . LEU A 1 286 ? 6.153 1.939 -14.102 1.00 93.19 286 LEU A N 1
ATOM 2188 C CA . LEU A 1 286 ? 6.640 1.701 -12.738 1.00 93.19 286 LEU A CA 1
ATOM 2189 C C . LEU A 1 286 ? 6.854 0.205 -12.472 1.00 93.19 286 LEU A C 1
ATOM 2191 O O . LEU A 1 286 ? 7.908 -0.184 -11.978 1.00 93.19 286 LEU A O 1
ATOM 2195 N N . MET A 1 287 ? 5.873 -0.632 -12.807 1.00 95.94 287 MET A N 1
ATOM 2196 C CA . MET A 1 287 ? 5.958 -2.080 -12.620 1.00 95.94 287 MET A CA 1
ATOM 2197 C C . MET A 1 287 ? 7.124 -2.690 -13.411 1.00 95.94 287 MET A C 1
ATOM 2199 O O . MET A 1 287 ? 7.808 -3.559 -12.881 1.00 95.94 287 MET A O 1
ATOM 2203 N N . ALA A 1 288 ? 7.405 -2.204 -14.626 1.00 96.88 288 ALA A N 1
ATOM 2204 C CA . ALA A 1 288 ? 8.551 -2.634 -15.430 1.00 96.88 288 ALA A CA 1
ATOM 2205 C C . ALA A 1 288 ? 9.878 -2.351 -14.717 1.00 96.88 288 ALA A C 1
ATOM 2207 O O . ALA A 1 288 ? 10.772 -3.189 -14.723 1.00 96.88 288 ALA A O 1
ATOM 2208 N N . MET A 1 289 ? 10.004 -1.192 -14.064 1.00 95.94 289 MET A N 1
ATOM 2209 C CA . MET A 1 289 ? 11.191 -0.890 -13.262 1.00 95.94 289 MET A CA 1
ATOM 2210 C C . MET A 1 289 ? 11.260 -1.765 -12.003 1.00 95.94 289 MET A C 1
ATOM 2212 O O . MET A 1 289 ? 12.344 -2.196 -11.616 1.00 95.94 289 MET A O 1
ATOM 2216 N N . MET A 1 290 ? 10.116 -2.083 -11.387 1.00 95.38 290 MET A N 1
ATOM 2217 C CA . MET A 1 290 ? 10.067 -2.926 -10.186 1.00 95.38 290 MET A CA 1
ATOM 2218 C C . MET A 1 290 ? 10.548 -4.361 -10.428 1.00 95.38 290 MET A C 1
ATOM 2220 O O . MET A 1 290 ? 11.125 -4.962 -9.523 1.00 95.38 290 MET A O 1
ATOM 2224 N N . THR A 1 291 ? 10.372 -4.918 -11.633 1.00 97.19 291 THR A N 1
ATOM 2225 C CA . THR A 1 291 ? 10.885 -6.266 -11.950 1.00 97.19 291 THR A CA 1
ATOM 2226 C C . THR A 1 291 ? 12.417 -6.338 -11.962 1.00 97.19 291 THR A C 1
ATOM 2228 O O . THR A 1 291 ? 12.973 -7.436 -11.990 1.00 97.19 291 THR A O 1
ATOM 2231 N N . LEU A 1 292 ? 13.107 -5.192 -11.920 1.00 95.62 292 LEU A N 1
ATOM 2232 C CA . LEU A 1 292 ? 14.560 -5.086 -12.038 1.00 95.62 292 LEU A CA 1
ATOM 2233 C C . LEU A 1 292 ? 15.277 -4.748 -10.725 1.00 95.62 292 LEU A C 1
ATOM 2235 O O . LEU A 1 292 ? 16.499 -4.742 -10.711 1.00 95.62 292 LEU A O 1
ATOM 2239 N N . GLU A 1 293 ? 14.581 -4.507 -9.615 1.00 90.19 293 GLU A N 1
ATOM 2240 C CA . GLU A 1 293 ? 15.200 -3.985 -8.376 1.00 90.19 293 GLU A CA 1
ATOM 2241 C C . GLU A 1 293 ? 16.281 -4.856 -7.742 1.00 90.19 293 GLU A C 1
ATOM 2243 O O . GLU A 1 293 ? 17.103 -4.366 -6.978 1.00 90.19 293 GLU A O 1
ATOM 2248 N N . TYR A 1 294 ? 16.285 -6.145 -8.059 1.00 87.69 294 TYR A N 1
ATOM 2249 C CA . TYR A 1 294 ? 17.272 -7.096 -7.554 1.00 87.69 294 TYR A CA 1
ATOM 2250 C C . TYR A 1 294 ? 18.057 -7.756 -8.688 1.00 87.69 294 TYR A C 1
ATOM 2252 O O . TYR A 1 294 ? 18.646 -8.823 -8.510 1.00 87.69 294 TYR A O 1
ATOM 2260 N N . THR A 1 295 ? 18.041 -7.152 -9.880 1.00 91.12 295 THR A N 1
ATOM 2261 C CA . THR A 1 295 ? 18.836 -7.637 -11.005 1.00 91.12 295 THR A CA 1
ATOM 2262 C C . THR A 1 295 ? 20.309 -7.274 -10.795 1.00 91.12 295 THR A C 1
ATOM 2264 O O . THR A 1 295 ? 20.606 -6.130 -10.469 1.00 91.12 295 THR A O 1
ATOM 2267 N N . PRO A 1 296 ? 21.263 -8.190 -11.035 1.00 88.50 296 PRO A N 1
ATOM 2268 C CA . PRO A 1 296 ? 22.689 -7.854 -11.028 1.00 88.50 296 PRO A CA 1
ATOM 2269 C C . PRO A 1 296 ? 23.149 -7.182 -12.338 1.00 88.50 296 PRO A C 1
ATOM 2271 O O . PRO A 1 296 ? 24.342 -6.983 -12.547 1.00 88.50 296 PRO A O 1
ATOM 2274 N N . PHE A 1 297 ? 22.227 -6.915 -13.270 1.00 91.44 297 PHE A N 1
ATOM 2275 C CA . PHE A 1 297 ? 22.526 -6.430 -14.617 1.00 91.44 297 PHE A CA 1
ATOM 2276 C C . PHE A 1 297 ? 22.147 -4.954 -14.778 1.00 91.44 297 PHE A C 1
ATOM 2278 O O . PHE A 1 297 ? 21.099 -4.640 -15.346 1.00 91.44 297 PHE A O 1
ATOM 2285 N N . ASP A 1 298 ? 23.024 -4.054 -14.334 1.00 90.94 298 ASP A N 1
ATOM 2286 C CA . ASP A 1 298 ? 22.815 -2.597 -14.377 1.00 90.94 298 ASP A CA 1
ATOM 2287 C C . ASP A 1 298 ? 22.430 -2.079 -15.771 1.00 90.94 298 ASP A C 1
ATOM 2289 O O . ASP A 1 298 ? 21.555 -1.225 -15.915 1.00 90.94 298 ASP A O 1
ATOM 2293 N N . SER A 1 299 ? 23.023 -2.638 -16.833 1.00 91.81 299 SER A N 1
ATOM 2294 C CA . SER A 1 299 ? 22.711 -2.252 -18.216 1.00 91.81 299 SER A CA 1
ATOM 2295 C C . SER A 1 299 ? 21.235 -2.444 -18.564 1.00 91.81 299 SER A C 1
ATOM 2297 O O . SER A 1 299 ? 20.675 -1.645 -19.310 1.00 91.81 299 SER A O 1
ATOM 2299 N N . ARG A 1 300 ? 20.591 -3.471 -17.997 1.00 93.25 300 ARG A N 1
ATOM 2300 C CA . ARG A 1 300 ? 19.178 -3.775 -18.241 1.00 93.25 300 ARG A CA 1
ATOM 2301 C C . ARG A 1 300 ? 18.256 -2.744 -17.594 1.00 93.25 300 ARG A C 1
ATOM 2303 O O . ARG A 1 300 ? 17.186 -2.482 -18.139 1.00 93.25 300 ARG A O 1
ATOM 2310 N N . ILE A 1 301 ? 18.666 -2.147 -16.472 1.00 94.25 301 ILE A N 1
ATOM 2311 C CA . ILE A 1 301 ? 17.930 -1.061 -15.807 1.00 94.25 301 ILE A CA 1
ATOM 2312 C C . ILE A 1 301 ? 17.891 0.164 -16.723 1.00 94.25 301 ILE A C 1
ATOM 2314 O O . ILE A 1 301 ? 16.807 0.676 -17.000 1.00 94.25 301 ILE A O 1
ATOM 2318 N N . PHE A 1 302 ? 19.043 0.589 -17.251 1.00 91.75 302 PHE A N 1
ATOM 2319 C CA . PHE A 1 302 ? 19.112 1.731 -18.169 1.00 91.75 302 PHE A CA 1
ATOM 2320 C C . PHE A 1 302 ? 18.405 1.463 -19.497 1.00 91.75 302 PHE A C 1
ATOM 2322 O O . PHE A 1 302 ? 17.626 2.300 -19.938 1.00 91.75 302 PHE A O 1
ATOM 2329 N N . GLU A 1 303 ? 18.606 0.292 -20.105 1.00 94.25 303 GLU A N 1
ATOM 2330 C CA . GLU A 1 303 ? 17.923 -0.081 -21.348 1.00 94.25 303 GLU A CA 1
ATOM 2331 C C . GLU A 1 303 ? 16.398 -0.070 -21.179 1.00 94.25 303 GLU A C 1
ATOM 2333 O O . GLU A 1 303 ? 15.678 0.494 -22.003 1.00 94.25 303 GLU A O 1
ATOM 2338 N N . THR A 1 304 ? 15.899 -0.661 -20.089 1.00 94.56 304 THR A N 1
ATOM 2339 C CA . THR A 1 304 ? 14.463 -0.674 -19.786 1.00 94.56 304 THR A CA 1
ATOM 2340 C C . THR A 1 304 ? 13.947 0.738 -19.578 1.00 94.56 304 THR A C 1
ATOM 2342 O O . THR A 1 304 ? 12.950 1.114 -20.189 1.00 94.56 304 THR A O 1
ATOM 2345 N N . TYR A 1 305 ? 14.649 1.539 -18.774 1.00 93.94 305 TYR A N 1
ATOM 2346 C CA . TYR A 1 305 ? 14.284 2.928 -18.549 1.00 93.94 305 TYR A CA 1
ATOM 2347 C C . TYR A 1 305 ? 14.236 3.713 -19.859 1.00 93.94 305 TYR A C 1
ATOM 2349 O O . TYR A 1 305 ? 13.244 4.391 -20.110 1.00 93.94 305 TYR A O 1
ATOM 2357 N N . ASP A 1 306 ? 15.241 3.587 -20.729 1.00 93.25 306 ASP A N 1
ATOM 2358 C CA . ASP A 1 306 ? 15.316 4.273 -22.022 1.00 93.25 306 ASP A CA 1
ATOM 2359 C C . ASP A 1 306 ? 14.173 3.875 -22.963 1.00 93.25 306 ASP A C 1
ATOM 2361 O O . ASP A 1 306 ? 13.640 4.741 -23.660 1.00 93.25 306 ASP A O 1
ATOM 2365 N N . ARG A 1 307 ? 13.725 2.615 -22.909 1.00 94.19 307 ARG A N 1
ATOM 2366 C CA . ARG A 1 307 ? 12.595 2.100 -23.697 1.00 94.19 307 ARG A CA 1
ATOM 2367 C C . ARG A 1 307 ? 11.223 2.625 -23.264 1.00 94.19 307 ARG A C 1
ATOM 2369 O O . ARG A 1 307 ? 10.290 2.488 -24.048 1.00 94.19 307 ARG A O 1
ATOM 2376 N N . LEU A 1 308 ? 11.063 3.204 -22.070 1.00 91.75 308 LEU A N 1
ATOM 2377 C CA . LEU A 1 308 ? 9.772 3.741 -21.610 1.00 91.75 308 LEU A CA 1
ATOM 2378 C C . LEU A 1 308 ? 9.456 5.102 -22.261 1.00 91.75 308 LEU A C 1
ATOM 2380 O O . LEU A 1 308 ? 10.240 6.043 -22.137 1.00 91.75 308 LEU A O 1
ATOM 2384 N N . ASN A 1 309 ? 8.290 5.230 -22.899 1.00 83.88 309 ASN A N 1
ATOM 2385 C CA . ASN A 1 309 ? 7.775 6.477 -23.480 1.00 83.88 309 ASN A CA 1
ATOM 2386 C C . ASN A 1 309 ? 7.357 7.463 -22.390 1.00 83.88 309 ASN A C 1
ATOM 2388 O O . ASN A 1 309 ? 7.660 8.653 -22.461 1.00 83.88 309 ASN A O 1
ATOM 2392 N N . THR A 1 310 ? 6.670 6.963 -21.364 1.00 77.19 310 THR A N 1
ATOM 2393 C CA . THR A 1 310 ? 6.329 7.741 -20.178 1.00 77.19 310 THR A CA 1
ATOM 2394 C C . THR A 1 310 ? 7.322 7.402 -19.089 1.00 77.19 310 THR A C 1
ATOM 2396 O O . THR A 1 310 ? 7.254 6.335 -18.476 1.00 77.19 310 THR A O 1
ATOM 2399 N N . LYS A 1 311 ? 8.277 8.303 -18.867 1.00 76.94 311 LYS A N 1
ATOM 2400 C CA . LYS A 1 311 ? 9.246 8.110 -17.802 1.00 76.94 311 LYS A CA 1
ATOM 2401 C C . LYS A 1 311 ? 8.543 8.301 -16.450 1.00 76.94 311 LYS A C 1
ATOM 2403 O O . LYS A 1 311 ? 7.891 9.329 -16.247 1.00 76.94 311 LYS A O 1
ATOM 2408 N N . PRO A 1 312 ? 8.622 7.333 -15.522 1.00 69.56 312 PRO A N 1
ATOM 2409 C CA . PRO A 1 312 ? 8.042 7.445 -14.183 1.00 69.56 312 PRO A CA 1
ATOM 2410 C C . PRO A 1 312 ? 8.921 8.333 -13.283 1.00 69.56 312 PRO A C 1
ATOM 2412 O O . PRO A 1 312 ? 9.271 7.952 -12.167 1.00 69.56 312 PRO A O 1
ATOM 2415 N N . ASP A 1 313 ? 9.290 9.508 -13.789 1.00 65.94 313 ASP A N 1
ATOM 2416 C CA . ASP A 1 313 ? 10.346 10.367 -13.256 1.00 65.94 313 ASP A CA 1
ATOM 2417 C C . ASP A 1 313 ? 10.041 10.856 -11.851 1.00 65.94 313 ASP A C 1
ATOM 2419 O O . ASP A 1 313 ? 10.942 10.933 -11.028 1.00 65.94 313 ASP A O 1
ATOM 2423 N N . GLU A 1 314 ? 8.767 11.090 -11.540 1.00 69.75 314 GLU A N 1
ATOM 2424 C CA . GLU A 1 314 ? 8.323 11.511 -10.209 1.00 69.75 314 GLU A CA 1
ATOM 2425 C C . GLU A 1 314 ? 8.377 10.389 -9.157 1.00 69.75 314 GLU A C 1
ATOM 2427 O O . GLU A 1 314 ? 7.995 10.591 -7.999 1.00 69.75 314 GLU A O 1
ATOM 2432 N N . ASN A 1 315 ? 8.782 9.173 -9.537 1.00 75.88 315 ASN A N 1
ATOM 2433 C CA . ASN A 1 315 ? 8.914 8.075 -8.600 1.00 75.88 315 ASN A CA 1
ATOM 2434 C C . ASN A 1 315 ? 10.356 7.955 -8.099 1.00 75.88 315 ASN A C 1
ATOM 2436 O O . ASN A 1 315 ? 11.228 7.402 -8.771 1.00 75.88 315 ASN A O 1
ATOM 2440 N N . LEU A 1 316 ? 10.570 8.383 -6.850 1.00 82.44 316 LEU A N 1
ATOM 2441 C CA . LEU A 1 316 ? 11.856 8.284 -6.149 1.00 82.44 316 LEU A CA 1
ATOM 2442 C C . LEU A 1 316 ? 12.449 6.869 -6.164 1.00 82.44 316 LEU A C 1
ATOM 2444 O O . LEU A 1 316 ? 13.664 6.720 -6.104 1.00 82.44 316 LEU A O 1
ATOM 2448 N N . ARG A 1 317 ? 11.613 5.831 -6.271 1.00 87.00 317 ARG A N 1
ATOM 2449 C CA . ARG A 1 317 ? 12.055 4.441 -6.408 1.00 87.00 317 ARG A CA 1
ATOM 2450 C C . ARG A 1 317 ? 12.808 4.180 -7.703 1.00 87.00 317 ARG A C 1
ATOM 2452 O O . ARG A 1 317 ? 13.826 3.502 -7.682 1.00 87.00 317 ARG A O 1
ATOM 2459 N N . VAL A 1 318 ? 12.329 4.734 -8.812 1.00 89.12 318 VAL A N 1
ATOM 2460 C CA . VAL A 1 318 ? 12.982 4.579 -10.114 1.00 89.12 318 VAL A CA 1
ATOM 2461 C C . VAL A 1 318 ? 14.283 5.372 -10.141 1.00 89.12 318 VAL A C 1
ATOM 2463 O O . VAL A 1 318 ? 15.304 4.847 -10.572 1.00 89.12 318 VAL A O 1
ATOM 2466 N N . LEU A 1 319 ? 14.279 6.591 -9.594 1.00 86.94 319 LEU A N 1
ATOM 2467 C CA . LEU A 1 319 ? 15.498 7.390 -9.457 1.00 86.94 319 LEU A CA 1
ATOM 2468 C C . LEU A 1 319 ? 16.546 6.703 -8.578 1.00 86.94 319 LEU A C 1
ATOM 2470 O O . LEU A 1 319 ? 17.725 6.701 -8.924 1.00 86.94 319 LEU A O 1
ATOM 2474 N N . ALA A 1 320 ? 16.130 6.102 -7.462 1.00 87.12 320 ALA A N 1
ATOM 2475 C CA . ALA A 1 320 ? 17.027 5.353 -6.594 1.00 87.12 320 ALA A CA 1
ATOM 2476 C C . ALA A 1 320 ? 17.623 4.133 -7.309 1.00 87.12 320 ALA A C 1
ATOM 2478 O O . ALA A 1 320 ? 18.834 3.942 -7.250 1.00 87.12 320 ALA A O 1
ATOM 2479 N N . LEU A 1 321 ? 16.805 3.382 -8.053 1.00 89.94 321 LEU A N 1
ATOM 2480 C CA . LEU A 1 321 ? 17.263 2.242 -8.847 1.00 89.94 321 LEU A CA 1
ATOM 2481 C C . LEU A 1 321 ? 18.279 2.657 -9.925 1.00 89.94 321 LEU A C 1
ATOM 2483 O O . LEU A 1 321 ? 19.319 2.022 -10.078 1.00 89.94 321 LEU A O 1
ATOM 2487 N N . LEU A 1 322 ? 18.023 3.756 -10.641 1.00 89.94 322 LEU A N 1
ATOM 2488 C CA . LEU A 1 322 ? 18.964 4.314 -11.622 1.00 89.94 322 LEU A CA 1
ATOM 2489 C C . LEU A 1 322 ? 20.262 4.801 -10.967 1.00 89.94 322 LEU A C 1
ATOM 2491 O O . LEU A 1 322 ? 21.336 4.689 -11.556 1.00 89.94 322 LEU A O 1
ATOM 2495 N N . ASN A 1 323 ? 20.164 5.360 -9.761 1.00 86.88 323 ASN A N 1
ATOM 2496 C CA . ASN A 1 323 ? 21.315 5.833 -9.006 1.00 86.88 323 ASN A CA 1
ATOM 2497 C C . ASN A 1 323 ? 22.197 4.677 -8.516 1.00 86.88 323 ASN A C 1
ATOM 2499 O O . ASN A 1 323 ? 23.416 4.803 -8.541 1.00 86.88 323 ASN A O 1
ATOM 2503 N N . GLU A 1 324 ? 21.594 3.566 -8.091 1.00 86.69 324 GLU A N 1
ATOM 2504 C CA . GLU A 1 324 ? 22.307 2.366 -7.639 1.00 86.69 324 GLU A CA 1
ATOM 2505 C C . GLU A 1 324 ? 22.975 1.622 -8.802 1.00 86.69 324 GLU A C 1
ATOM 2507 O O . GLU A 1 324 ? 24.150 1.277 -8.708 1.00 86.69 324 GLU A O 1
ATOM 2512 N N . ALA A 1 325 ? 22.269 1.467 -9.927 1.00 86.62 325 ALA A N 1
ATOM 2513 C CA . ALA A 1 325 ? 22.812 0.864 -11.149 1.00 86.62 325 ALA A CA 1
ATOM 2514 C C . ALA A 1 325 ? 23.890 1.734 -11.820 1.00 86.62 325 ALA A C 1
ATOM 2516 O O . ALA A 1 325 ? 24.689 1.284 -12.645 1.00 86.62 325 ALA A O 1
ATOM 2517 N N . GLY A 1 326 ? 23.881 3.032 -11.531 1.00 77.62 326 GLY A N 1
ATOM 2518 C CA . GLY A 1 326 ? 24.786 3.989 -12.126 1.00 77.62 326 GLY A CA 1
ATOM 2519 C C . GLY A 1 326 ? 26.191 3.927 -11.531 1.00 77.62 326 GLY A C 1
ATOM 2520 O O . GLY A 1 326 ? 26.383 4.138 -10.342 1.00 77.62 326 GLY A O 1
ATOM 2521 N N . GLY A 1 327 ? 27.225 3.786 -12.368 1.00 70.75 327 GLY A N 1
ATOM 2522 C CA . GLY A 1 327 ? 28.588 4.159 -11.958 1.00 70.75 327 GLY A CA 1
ATOM 2523 C C . GLY A 1 327 ? 28.688 5.657 -11.607 1.00 70.75 327 GLY A C 1
ATOM 2524 O O . GLY A 1 327 ? 27.766 6.425 -11.876 1.00 70.75 327 GLY A O 1
ATOM 2525 N N . VAL A 1 328 ? 29.833 6.125 -11.091 1.00 68.50 328 VAL A N 1
ATOM 2526 C CA . VAL A 1 328 ? 30.043 7.511 -10.582 1.00 68.50 328 VAL A CA 1
ATOM 2527 C C . VAL A 1 328 ? 29.467 8.621 -11.487 1.00 68.50 328 VAL A C 1
ATOM 2529 O O . VAL A 1 328 ? 28.922 9.612 -11.004 1.00 68.50 328 VAL A O 1
ATOM 2532 N N . ARG A 1 329 ? 29.551 8.463 -12.815 1.00 62.41 329 ARG A N 1
ATOM 2533 C CA . ARG A 1 329 ? 29.003 9.426 -13.787 1.00 62.41 329 ARG A CA 1
ATOM 2534 C C . ARG A 1 329 ? 27.471 9.450 -13.817 1.00 62.41 329 ARG A C 1
ATOM 2536 O O . ARG A 1 329 ? 26.890 10.529 -13.906 1.00 62.41 329 ARG A O 1
ATOM 2543 N N . ALA A 1 330 ? 26.834 8.284 -13.775 1.00 64.19 330 ALA A N 1
ATOM 2544 C CA . ALA A 1 330 ? 25.383 8.173 -13.708 1.00 64.19 330 ALA A CA 1
ATOM 2545 C C . ALA A 1 330 ? 24.878 8.647 -12.340 1.00 64.19 330 ALA A C 1
ATOM 2547 O O . ALA A 1 330 ? 23.961 9.458 -12.331 1.00 64.19 330 ALA A O 1
ATOM 2548 N N . MET A 1 331 ? 25.573 8.307 -11.243 1.00 66.00 331 MET A N 1
ATOM 2549 C CA . MET A 1 331 ? 25.294 8.848 -9.903 1.00 66.00 331 MET A CA 1
ATOM 2550 C C . MET A 1 331 ? 25.287 10.378 -9.868 1.00 66.00 331 MET A C 1
ATOM 2552 O O . MET A 1 331 ? 24.426 10.986 -9.239 1.00 66.00 331 MET A O 1
ATOM 2556 N N . HIS A 1 332 ? 26.236 11.036 -10.543 1.00 68.50 332 HIS A N 1
ATOM 2557 C CA . HIS A 1 332 ? 26.250 12.498 -10.587 1.00 68.50 332 HIS A CA 1
ATOM 2558 C C . HIS A 1 332 ? 25.018 13.055 -11.314 1.00 68.50 332 HIS A C 1
ATOM 2560 O O . HIS A 1 332 ? 24.383 13.984 -10.819 1.00 68.50 332 HIS A O 1
ATOM 2566 N N . LYS A 1 333 ? 24.652 12.469 -12.461 1.00 68.69 333 LYS A N 1
ATOM 2567 C CA . LYS A 1 333 ? 23.478 12.891 -13.235 1.00 68.69 333 LYS A CA 1
ATOM 2568 C C . LYS A 1 333 ? 22.182 12.671 -12.446 1.00 68.69 333 LYS A C 1
ATOM 2570 O O . LYS A 1 333 ? 21.420 13.619 -12.296 1.00 68.69 333 LYS A O 1
ATOM 2575 N N . THR A 1 334 ? 21.983 11.483 -11.876 1.00 66.50 334 THR A N 1
ATOM 2576 C CA . THR A 1 334 ? 20.806 11.148 -11.057 1.00 66.50 334 THR A CA 1
ATOM 2577 C C . THR A 1 334 ? 20.732 11.987 -9.785 1.00 66.50 334 THR A C 1
ATOM 2579 O O . THR A 1 334 ? 19.646 12.404 -9.404 1.00 66.50 334 THR A O 1
ATOM 2582 N N . THR A 1 335 ? 21.864 12.301 -9.145 1.00 73.88 335 THR A N 1
ATOM 2583 C CA . THR A 1 335 ? 21.897 13.204 -7.981 1.00 73.88 335 THR A CA 1
ATOM 2584 C C . THR A 1 335 ? 21.438 14.607 -8.369 1.00 73.88 335 THR A C 1
ATOM 2586 O O . THR A 1 335 ? 20.606 15.195 -7.682 1.00 73.88 335 THR A O 1
ATOM 2589 N N . MET A 1 336 ? 21.946 15.147 -9.480 1.00 75.06 336 MET A N 1
ATOM 2590 C CA . MET A 1 336 ? 21.555 16.477 -9.955 1.00 75.06 336 MET A CA 1
ATOM 2591 C C . MET A 1 336 ? 20.086 16.519 -10.397 1.00 75.06 336 MET A C 1
ATOM 2593 O O . MET A 1 336 ? 19.372 17.454 -10.044 1.00 75.06 336 MET A O 1
ATOM 2597 N N . GLU A 1 337 ? 19.613 15.496 -11.110 1.00 70.94 337 GLU A N 1
ATOM 2598 C CA . GLU A 1 337 ? 18.209 15.362 -11.518 1.00 70.94 337 GLU A CA 1
ATOM 2599 C C . GLU A 1 337 ? 17.281 15.178 -10.312 1.00 70.94 337 GLU A C 1
ATOM 2601 O O . GLU A 1 337 ? 16.244 15.832 -10.237 1.00 70.94 337 GLU A O 1
ATOM 2606 N N . GLY A 1 338 ? 17.675 14.368 -9.327 1.00 68.81 338 GLY A N 1
ATOM 2607 C CA . GLY A 1 338 ? 16.938 14.183 -8.079 1.00 68.81 338 GLY A CA 1
ATOM 2608 C C . GLY A 1 338 ? 16.843 15.470 -7.259 1.00 68.81 338 GLY A C 1
ATOM 2609 O O . GLY A 1 338 ? 15.778 15.773 -6.726 1.00 68.81 338 GLY A O 1
ATOM 2610 N N . LEU A 1 339 ? 17.912 16.273 -7.202 1.00 71.50 339 LEU A N 1
ATOM 2611 C CA . LEU A 1 339 ? 17.891 17.590 -6.556 1.00 71.50 339 LEU A CA 1
ATOM 2612 C C . LEU A 1 339 ? 16.979 18.579 -7.288 1.00 71.50 339 LEU A C 1
ATOM 2614 O O . LEU A 1 339 ? 16.219 19.296 -6.636 1.00 71.50 339 LEU A O 1
ATOM 2618 N N . GLU A 1 340 ? 17.015 18.619 -8.621 1.00 70.94 340 GLU A N 1
ATOM 2619 C CA . GLU A 1 340 ? 16.119 19.484 -9.396 1.00 70.94 340 GLU A CA 1
ATOM 2620 C C . GLU A 1 340 ? 14.659 19.036 -9.287 1.00 70.94 340 GLU A C 1
ATOM 2622 O O . GLU A 1 340 ? 13.779 19.878 -9.112 1.00 70.94 340 GLU A O 1
ATOM 2627 N N . GLN A 1 341 ? 14.380 17.732 -9.282 1.00 67.31 341 GLN A N 1
ATOM 2628 C CA . GLN A 1 341 ? 13.037 17.229 -9.007 1.00 67.31 341 GLN A CA 1
ATOM 2629 C C . GLN A 1 341 ? 12.575 17.557 -7.595 1.00 67.31 341 GLN A C 1
ATOM 2631 O O . GLN A 1 341 ? 11.473 18.068 -7.428 1.00 67.31 341 GLN A O 1
ATOM 2636 N N . MET A 1 342 ? 13.411 17.329 -6.582 1.00 68.12 342 MET A N 1
ATOM 2637 C CA . MET A 1 342 ? 13.088 17.682 -5.202 1.00 68.12 342 MET A CA 1
ATOM 2638 C C . MET A 1 342 ? 12.799 19.179 -5.082 1.00 68.12 342 MET A C 1
ATOM 2640 O O . MET A 1 342 ? 11.847 19.571 -4.417 1.00 68.12 342 MET A O 1
ATOM 2644 N N . LYS A 1 343 ? 13.571 20.022 -5.770 1.00 68.00 343 LYS A N 1
ATOM 2645 C CA . LYS A 1 343 ? 13.353 21.469 -5.847 1.00 68.00 343 LYS A CA 1
ATOM 2646 C C . LYS A 1 343 ? 12.057 21.825 -6.571 1.00 68.00 343 LYS A C 1
ATOM 2648 O O . LYS A 1 343 ? 11.371 22.736 -6.120 1.00 68.00 343 LYS A O 1
ATOM 2653 N N . LEU A 1 344 ? 11.694 21.134 -7.651 1.00 67.81 344 LEU A N 1
ATOM 2654 C CA . LEU A 1 344 ? 10.416 21.325 -8.344 1.00 67.81 344 LEU A CA 1
ATOM 2655 C C . LEU A 1 344 ? 9.231 20.877 -7.485 1.00 67.81 344 LEU A C 1
ATOM 2657 O O . LEU A 1 344 ? 8.247 21.607 -7.410 1.00 67.81 344 LEU A O 1
ATOM 2661 N N . MET A 1 345 ? 9.339 19.732 -6.807 1.00 65.69 345 MET A N 1
ATOM 2662 C CA . MET A 1 345 ? 8.349 19.250 -5.842 1.00 65.69 345 MET A CA 1
ATOM 2663 C C . MET A 1 345 ? 8.182 20.265 -4.713 1.00 65.69 345 MET A C 1
ATOM 2665 O O . MET A 1 345 ? 7.099 20.805 -4.546 1.00 65.69 345 MET A O 1
ATOM 2669 N N . LEU A 1 346 ? 9.274 20.633 -4.032 1.00 64.19 346 LEU A N 1
ATOM 2670 C CA . LEU A 1 346 ? 9.263 21.624 -2.955 1.00 64.19 346 LEU A CA 1
ATOM 2671 C C . LEU A 1 346 ? 8.729 22.977 -3.423 1.00 64.19 346 LEU A C 1
ATOM 2673 O O . LEU A 1 346 ? 7.959 23.592 -2.701 1.00 64.19 346 LEU A O 1
ATOM 2677 N N . ARG A 1 347 ? 9.111 23.457 -4.611 1.00 66.75 347 ARG A N 1
ATOM 2678 C CA . ARG A 1 347 ? 8.624 24.731 -5.154 1.00 66.75 347 ARG A CA 1
ATOM 2679 C C . ARG A 1 347 ? 7.128 24.676 -5.436 1.00 66.75 347 ARG A C 1
ATOM 2681 O O . ARG A 1 347 ? 6.423 25.599 -5.047 1.00 66.75 347 ARG A O 1
ATOM 2688 N N . ASN A 1 348 ? 6.654 23.633 -6.111 1.00 62.69 348 ASN A N 1
ATOM 2689 C CA . ASN A 1 348 ? 5.238 23.485 -6.434 1.00 62.69 348 ASN A CA 1
ATOM 2690 C C . ASN A 1 348 ? 4.401 23.296 -5.165 1.00 62.69 348 ASN A C 1
ATOM 2692 O O . ASN A 1 348 ? 3.345 23.905 -5.046 1.00 62.69 348 ASN A O 1
ATOM 2696 N N . ASP A 1 349 ? 4.896 22.519 -4.205 1.00 58.25 349 ASP A N 1
ATOM 2697 C CA . ASP A 1 349 ? 4.214 22.282 -2.937 1.00 58.25 349 ASP A CA 1
ATOM 2698 C C . ASP A 1 349 ? 4.213 23.546 -2.068 1.00 58.25 349 ASP A C 1
ATOM 2700 O O . ASP A 1 349 ? 3.174 23.903 -1.530 1.00 58.25 349 ASP A O 1
ATOM 2704 N N . LEU A 1 350 ? 5.329 24.281 -1.977 1.00 53.06 350 LEU A N 1
ATOM 2705 C CA . LEU A 1 350 ? 5.408 25.539 -1.226 1.00 53.06 350 LEU A CA 1
ATOM 2706 C C . LEU A 1 350 ? 4.522 26.624 -1.844 1.00 53.06 350 LEU A C 1
ATOM 2708 O O . LEU A 1 350 ? 3.753 27.247 -1.121 1.00 53.06 350 LEU A O 1
ATOM 2712 N N . LEU A 1 351 ? 4.595 26.844 -3.161 1.00 52.25 351 LEU A N 1
ATOM 2713 C CA . LEU A 1 351 ? 3.824 27.898 -3.835 1.00 52.25 351 LEU A CA 1
ATOM 2714 C C . LEU A 1 351 ? 2.308 27.672 -3.765 1.00 52.25 351 LEU A C 1
ATOM 2716 O O . LEU A 1 351 ? 1.561 28.649 -3.754 1.00 52.25 351 LEU A O 1
ATOM 2720 N N . ASN A 1 352 ? 1.870 26.416 -3.674 1.00 51.78 352 ASN A N 1
ATOM 2721 C CA . ASN A 1 352 ? 0.458 26.053 -3.564 1.00 51.78 352 ASN A CA 1
ATOM 2722 C C . ASN A 1 352 ? -0.009 25.844 -2.110 1.00 51.78 352 ASN A C 1
ATOM 2724 O O . ASN A 1 352 ? -1.168 25.508 -1.891 1.00 51.78 352 ASN A O 1
ATOM 2728 N N . HIS A 1 353 ? 0.857 26.039 -1.107 1.00 38.78 353 HIS A N 1
ATOM 2729 C CA . HIS A 1 353 ? 0.490 25.862 0.298 1.00 38.78 353 HIS A CA 1
ATOM 2730 C C . HIS A 1 353 ? -0.092 27.155 0.894 1.00 38.78 353 HIS A C 1
ATOM 2732 O O . HIS A 1 353 ? 0.610 28.160 1.030 1.00 38.78 353 HIS A O 1
ATOM 2738 N N . ASP A 1 354 ? -1.333 27.093 1.389 1.00 39.94 354 ASP A N 1
ATOM 2739 C CA . ASP A 1 354 ? -2.103 28.204 1.999 1.00 39.94 354 ASP A CA 1
ATOM 2740 C C . ASP A 1 354 ? -1.464 28.866 3.244 1.00 39.94 354 ASP A C 1
ATOM 2742 O O . ASP A 1 354 ? -2.014 29.805 3.819 1.00 39.94 354 ASP A O 1
ATOM 2746 N N . LEU A 1 355 ? -0.298 28.386 3.690 1.00 40.22 355 LEU A N 1
ATOM 2747 C CA . LEU A 1 355 ? 0.417 28.894 4.865 1.00 40.22 355 LEU A CA 1
ATOM 2748 C C . LEU A 1 355 ? 1.593 29.813 4.510 1.00 40.22 355 LEU A C 1
ATOM 2750 O O . LEU A 1 355 ? 2.201 30.385 5.418 1.00 40.22 355 LEU A O 1
ATOM 2754 N N . LEU A 1 356 ? 1.928 29.990 3.226 1.00 34.22 356 LEU A N 1
ATOM 2755 C CA . LEU A 1 356 ? 2.905 31.005 2.849 1.00 34.22 356 LEU A CA 1
ATOM 2756 C C . LEU A 1 356 ? 2.274 32.403 2.953 1.00 34.22 356 LEU A C 1
ATOM 2758 O O . LEU A 1 356 ? 1.218 32.649 2.371 1.00 34.22 356 LEU A O 1
ATOM 2762 N N . PRO A 1 357 ? 2.914 33.362 3.651 1.00 42.84 357 PRO A N 1
ATOM 2763 C CA . PRO A 1 357 ? 2.466 34.747 3.639 1.00 42.84 357 PRO A CA 1
ATOM 2764 C C . PRO A 1 357 ? 2.330 35.241 2.193 1.00 42.84 357 PRO A C 1
ATOM 2766 O O . PRO A 1 357 ? 3.275 35.103 1.417 1.00 42.84 357 PRO A O 1
ATOM 2769 N N . LEU A 1 358 ? 1.208 35.895 1.862 1.00 44.41 358 LEU A N 1
ATOM 2770 C CA . LEU A 1 358 ? 0.874 36.473 0.540 1.00 44.41 358 LEU A CA 1
ATOM 2771 C C . LEU A 1 358 ? 2.012 37.268 -0.142 1.00 44.41 358 LEU A C 1
ATOM 2773 O O . LEU A 1 358 ? 1.979 37.488 -1.346 1.00 44.41 358 LEU A O 1
ATOM 2777 N N . ARG A 1 359 ? 3.041 37.696 0.601 1.00 41.81 359 ARG A N 1
ATOM 2778 C CA . ARG A 1 359 ? 4.226 38.393 0.073 1.00 41.81 359 ARG A CA 1
ATOM 2779 C C . ARG A 1 359 ? 5.246 37.496 -0.645 1.00 41.81 359 ARG A C 1
ATOM 2781 O O . ARG A 1 359 ? 6.138 38.041 -1.284 1.00 41.81 359 ARG A O 1
ATOM 2788 N N . LEU A 1 360 ? 5.151 36.168 -0.539 1.00 39.28 360 LEU A N 1
ATOM 2789 C CA . LEU A 1 360 ? 6.071 35.227 -1.199 1.00 39.28 360 LEU A CA 1
ATOM 2790 C C . LEU A 1 360 ? 5.513 34.624 -2.501 1.00 39.28 360 LEU A C 1
ATOM 2792 O O . LEU A 1 360 ? 6.253 33.951 -3.203 1.00 39.28 360 LEU A O 1
ATOM 2796 N N . GLN A 1 361 ? 4.250 34.892 -2.850 1.00 40.91 361 GLN A N 1
ATOM 2797 C CA . GLN A 1 361 ? 3.603 34.367 -4.065 1.00 40.91 361 GLN A CA 1
ATOM 2798 C C . GLN A 1 361 ? 3.856 35.218 -5.331 1.00 40.91 361 GLN A C 1
ATOM 2800 O O . GLN A 1 361 ? 3.372 34.878 -6.406 1.00 40.91 361 GLN A O 1
ATOM 2805 N N . THR A 1 362 ? 4.594 36.331 -5.228 1.00 43.12 362 THR A N 1
ATOM 2806 C CA . THR A 1 362 ? 4.842 37.281 -6.337 1.00 43.12 362 THR A CA 1
ATOM 2807 C C . THR A 1 362 ? 6.270 37.258 -6.907 1.00 43.12 362 THR A C 1
ATOM 2809 O O . THR A 1 362 ? 6.627 38.162 -7.660 1.00 43.12 362 THR A O 1
ATOM 2812 N N . TYR A 1 363 ? 7.080 36.251 -6.569 1.00 43.47 363 TYR A N 1
ATOM 2813 C CA . TYR A 1 363 ? 8.413 35.991 -7.140 1.00 43.47 363 TYR A CA 1
ATOM 2814 C C . TYR A 1 363 ? 8.510 34.527 -7.570 1.00 43.47 363 TYR A C 1
ATOM 2816 O O . TYR A 1 363 ? 9.231 34.246 -8.556 1.00 43.47 363 TYR A O 1
#

pLDDT: mean 77.97, std 19.56, range [30.11, 98.44]

Secondary structure (DSSP, 8-state):
--------------------PPPPEEEEEE---S----HHHHHHHHHHHHHHHHHTT--EEEEGGGT-----TTSEEEEEEE--TTT--EEEEEE-STT--EEE------S-HHHHHHHHHHHHHHHHS--TT--PPPPPP-----SS--HHHHHHHHHHHHHHHHHS--HHHHHHHHHHHHHHHHHTTTSSSTHHHHHHHHHHHHHHHHHHH-TT-HHHHHHHHHHHHHTT-HHHHHHHHHHHHHT--SS--TTHHHHHHHHTT-HHHHHHHHHSS-TTHHHHHHHHHHTTTT-S-HHHHHHHHHH-SS--TT-HHHHHHHHHHS-HHHHHHHHHHHHHHHHHHHHHHHHT-TTS-GGGTT-